Protein AF-A0A662VEU2-F1 (afdb_monomer_lite)

Structure (mmCIF, N/CA/C/O backbone):
data_AF-A0A662VEU2-F1
#
_entry.id   AF-A0A662VEU2-F1
#
loop_
_atom_site.group_PDB
_atom_site.id
_atom_site.type_symbol
_atom_site.label_atom_id
_atom_site.label_alt_id
_atom_site.label_comp_id
_atom_site.label_asym_id
_atom_site.label_entity_id
_atom_site.label_seq_id
_atom_site.pdbx_PDB_ins_code
_atom_site.Cartn_x
_atom_site.Cartn_y
_atom_site.Cartn_z
_atom_site.occupancy
_atom_site.B_iso_or_equiv
_atom_site.auth_seq_id
_atom_site.auth_comp_id
_atom_site.auth_asym_id
_atom_site.auth_atom_id
_atom_site.pdbx_PDB_model_num
ATOM 1 N N . MET A 1 1 ? 14.628 21.922 5.006 1.00 46.56 1 MET A N 1
ATOM 2 C CA . MET A 1 1 ? 13.707 20.782 4.937 1.00 46.56 1 MET A CA 1
ATOM 3 C C . MET A 1 1 ? 13.925 20.115 3.596 1.00 46.56 1 MET A C 1
ATOM 5 O O . MET A 1 1 ? 13.868 20.817 2.588 1.00 46.56 1 MET A O 1
ATOM 9 N N . GLY A 1 2 ? 14.309 18.840 3.598 1.00 53.91 2 GLY A N 1
ATOM 10 C CA . GLY A 1 2 ? 14.384 18.017 2.399 1.00 53.91 2 GLY A CA 1
ATOM 11 C C . GLY A 1 2 ? 13.013 17.914 1.728 1.00 53.91 2 GLY A C 1
ATOM 12 O O . GLY A 1 2 ? 11.971 18.196 2.322 1.00 53.91 2 GLY A O 1
ATOM 13 N N . VAL A 1 3 ? 13.002 17.571 0.442 1.00 60.09 3 VAL A N 1
ATOM 14 C CA . VAL A 1 3 ? 11.778 17.604 -0.380 1.00 60.09 3 VAL A CA 1
ATOM 15 C C . VAL A 1 3 ? 10.740 16.566 0.081 1.00 60.09 3 VAL A C 1
ATOM 17 O O . VAL A 1 3 ? 9.543 16.750 -0.150 1.00 60.09 3 VAL A O 1
ATOM 20 N N . LEU A 1 4 ? 11.198 15.529 0.785 1.00 74.75 4 LEU A N 1
ATOM 21 C CA . LEU A 1 4 ? 10.426 14.383 1.260 1.00 74.75 4 LEU A CA 1
ATOM 22 C C . LEU A 1 4 ? 10.339 14.314 2.794 1.00 74.75 4 LEU A C 1
ATOM 24 O O . LEU A 1 4 ? 10.080 13.242 3.326 1.00 74.75 4 LEU A O 1
ATOM 28 N N . ASP A 1 5 ? 10.549 15.425 3.505 1.00 80.44 5 ASP A N 1
ATOM 29 C CA . ASP A 1 5 ? 10.468 15.458 4.972 1.00 80.44 5 ASP A CA 1
ATOM 30 C C . ASP A 1 5 ? 9.057 15.124 5.500 1.00 80.44 5 ASP A C 1
ATOM 32 O O . ASP A 1 5 ? 8.041 15.326 4.823 1.00 80.44 5 ASP A O 1
ATOM 36 N N . GLU A 1 6 ? 9.000 14.653 6.750 1.00 83.69 6 GLU A N 1
ATOM 37 C CA . GLU A 1 6 ? 7.753 14.411 7.480 1.00 83.69 6 GLU A CA 1
ATOM 38 C C . GLU A 1 6 ? 6.902 15.691 7.598 1.00 83.69 6 GLU A C 1
ATOM 40 O O . GLU A 1 6 ? 7.410 16.791 7.828 1.00 83.69 6 GLU A O 1
ATOM 45 N N . PHE A 1 7 ? 5.578 15.551 7.499 1.00 83.19 7 PHE A N 1
ATOM 46 C CA . PHE A 1 7 ? 4.634 16.651 7.710 1.00 83.19 7 PHE A CA 1
ATOM 47 C C . PHE A 1 7 ? 3.372 16.195 8.452 1.00 83.19 7 PHE A C 1
ATOM 49 O O . PHE A 1 7 ? 3.037 15.013 8.477 1.00 83.19 7 PHE A O 1
ATOM 56 N N . THR A 1 8 ? 2.651 17.127 9.079 1.00 83.62 8 THR A N 1
ATOM 57 C CA . THR A 1 8 ? 1.444 16.792 9.859 1.00 83.62 8 THR A CA 1
ATOM 58 C C . THR A 1 8 ? 0.183 16.728 8.994 1.00 83.62 8 THR A C 1
ATOM 60 O O . THR A 1 8 ? 0.106 17.343 7.935 1.00 83.62 8 THR A O 1
ATOM 63 N N . VAL A 1 9 ? -0.858 16.046 9.480 1.00 77.94 9 VAL A N 1
ATOM 64 C CA . VAL A 1 9 ? -2.187 15.976 8.831 1.00 77.94 9 VAL A CA 1
ATOM 65 C C . VAL A 1 9 ? -2.943 17.315 8.753 1.00 77.94 9 VAL A C 1
ATOM 67 O O . VAL A 1 9 ? -4.021 17.366 8.165 1.00 77.94 9 VAL A O 1
ATOM 70 N N . ARG A 1 10 ? -2.427 18.394 9.355 1.00 70.88 10 ARG A N 1
ATOM 71 C CA . ARG A 1 10 ? -2.991 19.743 9.226 1.00 70.88 10 ARG A CA 1
ATOM 72 C C . ARG A 1 10 ? -2.231 20.480 8.132 1.00 70.88 10 ARG A C 1
ATOM 74 O O . ARG A 1 10 ? -1.036 20.703 8.280 1.00 70.88 10 ARG A O 1
ATOM 81 N N . SER A 1 11 ? -2.932 20.861 7.069 1.00 65.25 11 SER A N 1
ATOM 82 C CA . SER A 1 11 ? -2.350 21.656 5.990 1.00 65.25 11 SER A CA 1
ATOM 83 C C . SER A 1 11 ? -3.313 22.734 5.506 1.00 65.25 11 SER A C 1
ATOM 85 O O . SER A 1 11 ? -4.485 22.442 5.259 1.00 65.25 11 SER A O 1
ATOM 87 N N . SER A 1 12 ? -2.825 23.960 5.316 1.00 80.25 12 SER A N 1
ATOM 88 C CA . SER A 1 12 ? -3.521 24.968 4.515 1.00 80.25 12 SER A CA 1
ATOM 89 C C . SER A 1 12 ? -3.551 24.570 3.032 1.00 80.25 12 SER A C 1
ATOM 91 O O . SER A 1 12 ? -2.842 23.662 2.584 1.00 80.25 12 SER A O 1
ATOM 93 N N . VAL A 1 13 ? -4.358 25.272 2.232 1.00 81.62 13 VAL A N 1
ATOM 94 C CA . VAL A 1 13 ? -4.403 25.065 0.773 1.00 81.62 13 VAL A CA 1
ATOM 95 C C . VAL A 1 13 ? -3.042 25.358 0.131 1.00 81.62 13 VAL A C 1
ATOM 97 O O . VAL A 1 13 ? -2.621 24.657 -0.794 1.00 81.62 13 VAL A O 1
ATOM 100 N N . GLU A 1 14 ? -2.337 26.376 0.624 1.00 85.00 14 GLU A N 1
ATOM 101 C CA . GLU A 1 14 ? -0.993 26.747 0.182 1.00 85.00 14 GLU A CA 1
ATOM 102 C C . GLU A 1 14 ? 0.022 25.651 0.518 1.00 85.00 14 GLU A C 1
ATOM 104 O O . GLU A 1 14 ? 0.813 25.263 -0.344 1.00 85.00 14 GLU A O 1
ATOM 109 N N . GLU A 1 15 ? -0.031 25.103 1.735 1.00 86.81 15 GLU A N 1
ATOM 110 C CA . GLU A 1 15 ? 0.841 24.008 2.169 1.00 86.81 15 GLU A CA 1
ATOM 111 C C . GLU A 1 15 ? 0.606 22.741 1.345 1.00 86.81 15 GLU A C 1
ATOM 113 O O . GLU A 1 15 ? 1.568 22.120 0.886 1.00 86.81 15 GLU A O 1
ATOM 118 N N . PHE A 1 16 ? -0.658 22.402 1.071 1.00 87.62 16 PHE A N 1
ATOM 119 C CA . PHE A 1 16 ? -1.012 21.277 0.209 1.00 87.62 16 PHE A CA 1
ATOM 120 C C . PHE A 1 16 ? -0.516 21.474 -1.231 1.00 87.62 16 PHE A C 1
ATOM 122 O O . PHE A 1 16 ? 0.041 20.560 -1.843 1.00 87.62 16 PHE A O 1
ATOM 129 N N . SER A 1 17 ? -0.699 22.673 -1.789 1.00 87.88 17 SER A N 1
ATOM 130 C CA . SER A 1 17 ? -0.238 22.988 -3.147 1.00 87.88 17 SER A CA 1
ATOM 131 C C . SER A 1 17 ? 1.287 22.909 -3.234 1.00 87.88 17 SER A C 1
ATOM 133 O O . SER A 1 17 ? 1.827 22.340 -4.183 1.00 87.88 17 SER A O 1
ATOM 135 N N . SER A 1 18 ? 1.980 23.416 -2.212 1.00 89.31 18 SER A N 1
ATOM 136 C CA . SER A 1 18 ? 3.433 23.322 -2.082 1.00 89.31 18 SER A CA 1
ATOM 137 C C . SER A 1 18 ? 3.896 21.866 -1.975 1.00 89.31 18 SER A C 1
ATOM 139 O O . SER A 1 18 ? 4.830 21.476 -2.670 1.00 89.31 18 SER A O 1
ATOM 141 N N . LEU A 1 19 ? 3.206 21.031 -1.189 1.00 90.75 19 LEU A N 1
ATOM 142 C CA . LEU A 1 19 ? 3.462 19.590 -1.120 1.00 90.75 19 LEU A CA 1
ATOM 143 C C . LEU A 1 19 ? 3.316 18.924 -2.495 1.00 90.75 19 LEU A C 1
ATOM 145 O O . LEU A 1 19 ? 4.210 18.193 -2.908 1.00 90.75 19 LEU A O 1
ATOM 149 N N . CYS A 1 20 ? 2.239 19.206 -3.232 1.00 92.25 20 CYS A N 1
ATOM 150 C CA . CYS A 1 20 ? 2.025 18.633 -4.564 1.00 92.25 20 CYS A CA 1
ATOM 151 C C . CYS A 1 20 ? 3.147 18.993 -5.544 1.00 92.25 20 CYS A C 1
ATOM 153 O O . CYS A 1 20 ? 3.633 18.123 -6.266 1.00 92.25 20 CYS A O 1
ATOM 155 N N . VAL A 1 21 ? 3.574 20.260 -5.554 1.00 92.69 21 VAL A N 1
ATOM 156 C CA . VAL A 1 21 ? 4.685 20.725 -6.397 1.00 92.69 21 VAL A CA 1
ATOM 157 C C . VAL A 1 21 ? 5.994 20.044 -5.995 1.00 92.69 21 VAL A C 1
ATOM 159 O O . VAL A 1 21 ? 6.718 19.572 -6.870 1.00 92.69 21 VAL A O 1
ATOM 162 N N . ARG A 1 22 ? 6.273 19.934 -4.689 1.00 92.50 22 ARG A N 1
ATOM 163 C CA . ARG A 1 22 ? 7.456 19.232 -4.171 1.00 92.50 22 ARG A CA 1
ATOM 164 C C . ARG A 1 22 ? 7.477 17.772 -4.608 1.00 92.50 22 ARG A C 1
ATOM 166 O O . ARG A 1 22 ? 8.440 17.364 -5.245 1.00 92.50 22 ARG A O 1
ATOM 173 N N . LEU A 1 23 ? 6.402 17.024 -4.358 1.00 94.50 23 LEU A N 1
ATOM 174 C CA . LEU A 1 23 ? 6.276 15.620 -4.766 1.00 94.50 23 LEU A CA 1
ATOM 175 C C . LEU A 1 23 ? 6.456 15.458 -6.280 1.00 94.50 23 LEU A C 1
ATOM 177 O O . LEU A 1 23 ? 7.221 14.607 -6.718 1.00 94.50 23 LEU A O 1
ATOM 181 N N . SER A 1 24 ? 5.812 16.309 -7.086 1.00 95.06 24 SER A N 1
ATOM 182 C CA . SER A 1 24 ? 5.964 16.264 -8.544 1.00 95.06 24 SER A CA 1
ATOM 183 C C . SER A 1 24 ? 7.398 16.541 -9.007 1.00 95.06 24 SER A C 1
ATOM 185 O O . SER A 1 24 ? 7.780 16.051 -10.067 1.00 95.06 24 SER A O 1
ATOM 187 N N . SER A 1 25 ? 8.171 17.341 -8.265 1.00 94.88 25 SER A N 1
ATOM 188 C CA . SER A 1 25 ? 9.543 17.716 -8.633 1.00 94.88 25 SER A CA 1
ATOM 189 C C . SER A 1 25 ? 10.573 16.607 -8.409 1.00 94.88 25 SER A C 1
ATOM 191 O O . SER A 1 25 ? 11.617 16.628 -9.050 1.00 94.88 25 SER A O 1
ATOM 193 N N . VAL A 1 26 ? 10.260 15.627 -7.555 1.00 95.75 26 VAL A N 1
ATOM 194 C CA . VAL A 1 26 ? 11.133 14.483 -7.223 1.00 95.75 26 VAL A CA 1
ATOM 195 C C . VAL A 1 26 ? 10.630 13.170 -7.819 1.00 95.75 26 VAL A C 1
ATOM 197 O O . VAL A 1 26 ? 11.053 12.089 -7.422 1.00 95.75 26 VAL A O 1
ATOM 200 N N . MET A 1 27 ? 9.705 13.237 -8.779 1.00 96.19 27 MET A N 1
ATOM 201 C CA . MET A 1 27 ? 9.291 12.064 -9.545 1.00 96.19 27 MET A CA 1
ATOM 202 C C . MET A 1 27 ? 10.354 11.686 -10.569 1.00 96.19 27 MET A C 1
ATOM 204 O O . MET A 1 27 ? 10.676 12.484 -11.452 1.00 96.19 27 MET A O 1
ATOM 208 N N . SER A 1 28 ? 10.848 10.450 -10.506 1.00 96.44 28 SER A N 1
ATOM 209 C CA . SER A 1 28 ? 11.879 9.982 -11.433 1.00 96.44 28 SER A CA 1
ATOM 210 C C . SER A 1 28 ? 11.305 9.138 -12.565 1.00 96.44 28 SER A C 1
ATOM 212 O O . SER A 1 28 ? 11.036 7.947 -12.413 1.00 96.44 28 SER A O 1
ATOM 214 N N . ARG A 1 29 ? 11.208 9.736 -13.757 1.00 95.75 29 ARG A N 1
ATOM 215 C CA . ARG A 1 29 ? 10.857 9.002 -14.987 1.00 95.75 29 ARG A CA 1
ATOM 216 C C . ARG A 1 29 ? 11.930 8.003 -15.415 1.00 95.75 29 ARG A C 1
ATOM 218 O O . ARG A 1 29 ? 11.619 7.008 -16.057 1.00 95.75 29 ARG A O 1
ATOM 225 N N . VAL A 1 30 ? 13.193 8.279 -15.085 1.00 96.88 30 VAL A N 1
ATOM 226 C CA . VAL A 1 30 ? 14.314 7.388 -15.416 1.00 96.88 30 VAL A CA 1
ATOM 227 C C . VAL A 1 30 ? 14.153 6.063 -14.678 1.00 96.88 30 VAL A C 1
ATOM 229 O O . VAL A 1 30 ? 14.281 5.001 -15.281 1.00 96.88 30 VAL A O 1
ATOM 232 N N . TRP A 1 31 ? 13.825 6.123 -13.387 1.00 97.31 31 TRP A N 1
ATOM 233 C CA . TRP A 1 31 ? 13.595 4.928 -12.582 1.00 97.31 31 TRP A CA 1
ATOM 234 C C . TRP A 1 31 ? 12.268 4.234 -12.903 1.00 97.31 31 TRP A C 1
ATOM 236 O O . TRP 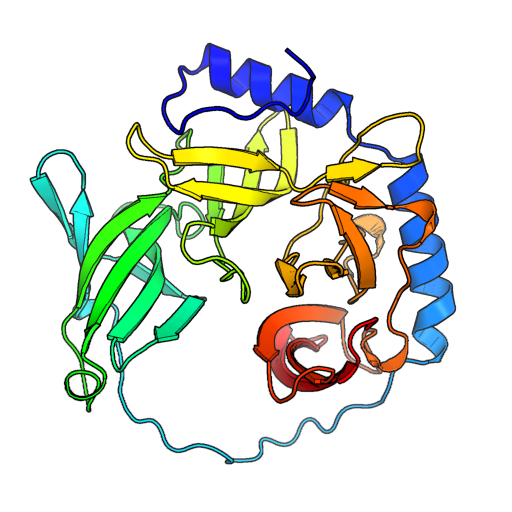A 1 31 ? 12.232 3.005 -12.916 1.00 97.31 31 TRP A O 1
ATOM 246 N N . GLU A 1 32 ? 11.217 4.980 -13.261 1.00 96.88 32 GLU A N 1
ATOM 247 C CA . GLU A 1 32 ? 9.986 4.388 -13.810 1.00 96.88 32 GLU A CA 1
ATOM 248 C C . GLU A 1 32 ? 10.269 3.521 -15.043 1.00 96.88 32 GLU A C 1
ATOM 250 O O . GLU A 1 32 ? 9.808 2.382 -15.097 1.00 96.88 32 GLU A O 1
ATOM 255 N N . GLU A 1 33 ? 11.062 4.017 -16.000 1.00 97.88 33 GLU A N 1
ATOM 256 C CA . GLU A 1 33 ? 11.406 3.252 -17.203 1.00 97.88 33 GLU A CA 1
ATOM 257 C C . GLU A 1 33 ? 12.266 2.025 -16.872 1.00 97.88 33 GLU A C 1
ATOM 259 O O . GLU A 1 33 ? 12.017 0.939 -17.387 1.00 97.88 33 GLU A O 1
ATOM 264 N N . ARG A 1 34 ? 13.227 2.144 -15.948 1.00 97.75 34 ARG A N 1
ATOM 265 C CA . ARG A 1 34 ? 14.035 0.992 -15.507 1.00 97.75 34 ARG A CA 1
ATOM 266 C C . ARG A 1 34 ? 13.174 -0.113 -14.899 1.00 97.75 34 ARG A C 1
ATOM 268 O O . ARG A 1 34 ? 13.303 -1.274 -15.280 1.00 97.75 34 ARG A O 1
ATOM 275 N N . PHE A 1 35 ? 12.266 0.234 -13.987 1.00 98.12 35 PHE A N 1
ATOM 276 C CA . PHE A 1 35 ? 11.360 -0.751 -13.388 1.00 98.12 35 PHE A CA 1
ATOM 277 C C . PHE A 1 35 ? 10.384 -1.327 -14.410 1.00 98.12 35 PHE A C 1
ATOM 279 O O . PHE A 1 35 ? 10.036 -2.504 -14.325 1.00 98.12 35 PHE A O 1
ATOM 286 N N . ARG A 1 36 ? 9.976 -0.533 -15.404 1.00 97.94 36 ARG A N 1
ATOM 287 C CA . ARG A 1 36 ? 9.155 -0.989 -16.527 1.00 97.94 36 ARG A CA 1
ATOM 288 C C . ARG A 1 36 ? 9.892 -2.014 -17.390 1.00 97.94 36 ARG A C 1
ATOM 290 O O . ARG A 1 36 ? 9.306 -3.034 -17.748 1.00 97.94 36 ARG A O 1
ATOM 297 N N . GLU A 1 37 ? 11.164 -1.789 -17.705 1.00 97.94 37 GLU A N 1
ATOM 298 C CA . GLU A 1 37 ? 11.980 -2.754 -18.449 1.00 97.94 37 GLU A CA 1
ATOM 299 C C . GLU A 1 37 ? 12.141 -4.074 -17.683 1.00 97.94 37 GLU A C 1
ATOM 301 O O . GLU A 1 37 ? 11.920 -5.147 -18.251 1.00 97.94 37 GLU A O 1
ATOM 306 N N . GLU A 1 38 ? 12.463 -4.012 -16.388 1.00 97.81 38 GLU A N 1
ATOM 307 C CA . GLU A 1 38 ? 12.578 -5.198 -15.528 1.00 97.81 38 GLU A CA 1
ATOM 308 C C . GLU A 1 38 ? 11.238 -5.934 -15.373 1.00 97.81 38 GLU A C 1
ATOM 310 O O . GLU A 1 38 ? 11.176 -7.168 -15.442 1.00 97.81 38 GLU A O 1
ATOM 315 N N . PHE A 1 39 ? 10.133 -5.190 -15.259 1.00 97.81 39 PHE A N 1
ATOM 316 C CA . PHE A 1 39 ? 8.784 -5.750 -15.305 1.00 97.81 39 PHE A CA 1
ATOM 317 C C . PHE A 1 39 ? 8.579 -6.552 -16.595 1.00 97.81 39 PHE A C 1
ATOM 319 O O . PHE A 1 39 ? 8.242 -7.731 -16.541 1.00 97.81 39 PHE A O 1
ATOM 326 N N . LEU A 1 40 ? 8.836 -5.956 -17.763 1.00 97.25 40 LEU A N 1
ATOM 327 C CA . LEU A 1 40 ? 8.634 -6.621 -19.053 1.00 97.25 40 LEU A CA 1
ATOM 328 C C . LEU A 1 40 ? 9.504 -7.876 -19.214 1.00 97.25 40 LEU A C 1
ATOM 330 O O . LEU A 1 40 ? 9.011 -8.888 -19.716 1.00 97.25 40 LEU A O 1
ATOM 334 N N . ARG A 1 41 ? 10.764 -7.842 -18.758 1.00 97.00 41 ARG A N 1
ATOM 335 C CA . ARG A 1 41 ? 11.679 -8.999 -18.795 1.00 97.00 41 ARG A CA 1
ATOM 336 C C . ARG A 1 41 ? 11.181 -10.153 -17.918 1.00 97.00 41 ARG A C 1
ATOM 338 O O . ARG A 1 41 ? 11.174 -11.308 -18.355 1.00 97.00 41 ARG A O 1
ATOM 345 N N . SER A 1 42 ? 10.720 -9.844 -16.708 1.00 96.75 42 SER A N 1
ATOM 346 C CA . SER A 1 42 ? 10.300 -10.841 -15.712 1.00 96.75 42 SER A CA 1
ATOM 347 C C . SER A 1 42 ? 8.944 -11.494 -15.994 1.00 96.75 42 SER A C 1
ATOM 349 O O . SER A 1 42 ? 8.698 -12.597 -15.508 1.00 96.75 42 SER A O 1
ATOM 351 N N . ARG A 1 43 ? 8.084 -10.895 -16.834 1.00 93.81 43 ARG A N 1
ATOM 352 C CA . ARG A 1 43 ? 6.773 -11.477 -17.201 1.00 93.81 43 ARG A CA 1
ATOM 353 C C . ARG A 1 43 ? 6.850 -12.888 -17.778 1.00 93.81 43 ARG A C 1
ATOM 355 O O . ARG A 1 43 ? 5.886 -13.638 -17.663 1.00 93.81 43 ARG A O 1
ATOM 362 N N . SER A 1 44 ? 7.968 -13.250 -18.403 1.00 93.00 44 SER A N 1
ATOM 363 C CA . SER A 1 44 ? 8.181 -14.598 -18.943 1.00 93.00 44 SER A CA 1
ATOM 364 C C . SER A 1 44 ? 8.183 -15.694 -17.866 1.00 93.00 44 SER A C 1
ATOM 366 O O . SER A 1 44 ? 7.879 -16.841 -18.181 1.00 93.00 44 SER A O 1
ATOM 368 N N . GLY A 1 45 ? 8.462 -15.341 -16.605 1.00 94.19 45 GLY A N 1
ATOM 369 C CA . GLY A 1 45 ? 8.396 -16.240 -15.451 1.00 94.19 45 GLY A CA 1
ATOM 370 C C . GLY A 1 45 ? 7.043 -16.263 -14.730 1.00 94.19 45 GLY A C 1
ATOM 371 O O . GLY A 1 45 ? 6.929 -16.911 -13.693 1.00 94.19 45 GLY A O 1
ATOM 372 N N . ALA A 1 46 ? 6.021 -15.568 -15.245 1.00 95.38 46 ALA A N 1
ATOM 373 C CA . ALA A 1 46 ? 4.705 -15.529 -14.615 1.00 95.38 46 ALA A CA 1
ATOM 374 C C . ALA A 1 46 ? 4.059 -16.920 -14.577 1.00 95.38 46 ALA A C 1
ATOM 376 O O . ALA A 1 46 ? 3.936 -17.599 -15.599 1.00 95.38 46 ALA A O 1
ATOM 377 N N . LEU A 1 47 ? 3.585 -17.321 -13.398 1.00 93.25 47 LEU A N 1
ATOM 378 C CA . LEU A 1 47 ? 2.882 -18.588 -13.231 1.00 93.25 47 LEU A CA 1
ATOM 379 C C . LEU A 1 47 ? 1.442 -18.503 -13.747 1.00 93.25 47 LEU A C 1
ATOM 381 O O . LEU A 1 47 ? 0.756 -17.488 -13.598 1.00 93.25 47 LEU A O 1
ATOM 385 N N . GLU A 1 48 ? 0.946 -19.614 -14.289 1.00 92.12 48 GLU A N 1
ATOM 386 C CA . GLU A 1 48 ? -0.486 -19.798 -14.501 1.00 92.12 48 GLU A CA 1
ATOM 387 C C . GLU A 1 48 ? -1.150 -20.179 -13.172 1.00 92.12 48 GLU A C 1
ATOM 389 O O . GLU A 1 48 ? -0.798 -21.178 -12.542 1.00 92.12 48 GLU A O 1
ATOM 394 N N . ARG A 1 49 ? -2.108 -19.362 -12.727 1.00 89.94 49 ARG A N 1
ATOM 395 C CA . ARG A 1 49 ? -2.784 -19.539 -11.437 1.00 89.94 49 ARG A CA 1
ATOM 396 C C . ARG A 1 49 ? -4.113 -20.259 -11.608 1.00 89.94 49 ARG A C 1
ATOM 398 O O . ARG A 1 49 ? -4.894 -19.972 -12.517 1.00 89.94 49 ARG A O 1
ATOM 405 N N . ALA A 1 50 ? -4.407 -21.170 -10.685 1.00 86.69 50 ALA A N 1
ATOM 406 C CA . ALA A 1 50 ? -5.703 -21.828 -10.641 1.00 86.69 50 ALA A CA 1
ATOM 407 C C . ALA A 1 50 ? -6.797 -20.815 -10.264 1.00 86.69 50 ALA A C 1
ATOM 409 O O . ALA A 1 50 ? -6.790 -20.263 -9.172 1.00 86.69 50 ALA A O 1
ATOM 410 N N . LYS A 1 51 ? -7.782 -20.615 -11.146 1.00 82.31 51 LYS A N 1
ATOM 411 C CA . LYS A 1 51 ? -8.904 -19.679 -10.918 1.00 82.31 51 LYS A CA 1
ATOM 412 C C . LYS A 1 51 ? -10.059 -20.276 -10.100 1.00 82.31 51 LYS A C 1
ATOM 414 O O . LYS A 1 51 ? -11.109 -19.648 -9.982 1.00 82.31 51 LYS A O 1
ATOM 419 N N . ARG A 1 52 ? -9.911 -21.508 -9.600 1.00 78.25 52 ARG A N 1
ATOM 420 C CA . ARG A 1 52 ? -10.967 -22.201 -8.850 1.00 78.25 52 ARG A CA 1
ATOM 421 C C . ARG A 1 52 ? -10.955 -21.728 -7.395 1.00 78.25 52 ARG A C 1
ATOM 423 O O . ARG A 1 52 ? -9.883 -21.761 -6.792 1.00 78.25 52 ARG A O 1
ATOM 430 N N . PRO A 1 53 ? -12.105 -21.325 -6.828 1.00 73.81 53 PRO A N 1
ATOM 431 C CA . PRO A 1 53 ? -12.179 -21.020 -5.409 1.00 73.81 53 PRO A CA 1
ATOM 432 C C . PRO A 1 53 ? -11.865 -22.283 -4.606 1.00 73.81 53 PRO A C 1
ATOM 434 O O . PRO A 1 53 ? -12.305 -23.381 -4.954 1.00 73.81 53 PRO A O 1
ATOM 437 N N . ILE A 1 54 ? -11.083 -22.115 -3.548 1.00 74.44 54 ILE A N 1
ATOM 438 C CA . ILE A 1 54 ? -10.847 -23.150 -2.549 1.00 74.44 54 ILE A CA 1
ATOM 439 C C . ILE A 1 54 ? -11.394 -22.587 -1.243 1.00 74.44 54 ILE A C 1
ATOM 441 O O . ILE A 1 54 ? -10.907 -21.565 -0.759 1.00 74.44 54 ILE A O 1
ATOM 445 N N . ASP A 1 55 ? -12.410 -23.237 -0.686 1.00 69.75 55 ASP A N 1
ATOM 446 C CA . ASP A 1 55 ? -12.963 -22.860 0.612 1.00 69.75 55 ASP A CA 1
ATOM 447 C C . ASP A 1 55 ? -12.039 -23.382 1.713 1.00 69.75 55 ASP A C 1
ATOM 449 O O . ASP A 1 55 ? -12.161 -24.516 2.174 1.00 69.75 55 ASP A O 1
ATOM 453 N N . VAL A 1 56 ? -11.061 -22.562 2.102 1.00 71.12 56 VAL A N 1
ATOM 454 C CA . VAL A 1 56 ? -10.089 -22.914 3.156 1.00 71.12 56 VAL A CA 1
ATOM 455 C C . VAL A 1 56 ? -10.457 -22.314 4.517 1.00 71.12 56 VAL A C 1
ATOM 457 O O . VAL A 1 56 ? -9.891 -22.703 5.535 1.00 71.12 56 VAL A O 1
ATOM 460 N N . PHE A 1 57 ? -11.402 -21.368 4.561 1.00 79.81 57 PHE A N 1
ATOM 461 C CA . PHE A 1 57 ? -11.693 -20.576 5.757 1.00 79.81 57 PHE A CA 1
ATOM 462 C C . PHE A 1 57 ? -13.194 -20.474 6.032 1.00 79.81 57 PHE A C 1
ATOM 464 O O . PHE A 1 57 ? -13.998 -20.303 5.121 1.00 79.81 57 PHE A O 1
ATOM 471 N N . SER A 1 58 ? -13.564 -20.514 7.313 1.00 83.88 58 SER A N 1
ATOM 472 C CA . SER A 1 58 ? -14.914 -20.194 7.781 1.00 83.88 58 SER A CA 1
ATOM 473 C C . SER A 1 58 ? -14.987 -18.746 8.265 1.00 83.88 58 SER A C 1
ATOM 475 O O . SER A 1 58 ? -14.147 -18.320 9.064 1.00 83.88 58 SER A O 1
ATOM 477 N N . SER A 1 59 ? -16.017 -18.006 7.856 1.00 88.62 59 SER A N 1
ATOM 478 C CA . SER A 1 59 ? -16.266 -16.649 8.351 1.00 88.62 59 SER A CA 1
ATOM 479 C C . SER A 1 59 ? -16.602 -16.658 9.845 1.00 88.62 59 SER A C 1
ATOM 481 O O . SER A 1 59 ? -17.519 -17.350 10.283 1.00 88.62 59 SER A O 1
ATOM 483 N N . ARG A 1 60 ? -15.870 -15.863 10.632 1.00 90.56 60 ARG A N 1
ATOM 484 C CA . ARG A 1 60 ? -16.106 -15.699 12.077 1.00 90.56 60 ARG A CA 1
ATOM 485 C C . ARG A 1 60 ? -17.067 -14.547 12.383 1.00 90.56 60 ARG A C 1
ATOM 487 O O . ARG A 1 60 ? -17.938 -14.676 13.244 1.00 90.56 60 ARG A O 1
ATOM 494 N N . ALA A 1 61 ? -16.885 -13.430 11.685 1.00 93.44 61 ALA A N 1
ATOM 495 C CA . ALA A 1 61 ? -17.635 -12.202 11.883 1.00 93.44 61 ALA A CA 1
ATOM 496 C C . ALA A 1 61 ? -17.879 -11.480 10.553 1.00 93.44 61 ALA A C 1
ATOM 498 O O . ALA A 1 61 ? -17.115 -11.646 9.601 1.00 93.44 61 ALA A O 1
ATOM 499 N N . PHE A 1 62 ? -18.927 -10.663 10.522 1.00 92.31 62 PHE A N 1
ATOM 500 C CA . PHE A 1 62 ? -19.327 -9.802 9.421 1.00 92.31 62 PHE A CA 1
ATOM 501 C C . PHE A 1 62 ? -19.484 -8.378 9.949 1.00 92.31 62 PHE A C 1
ATOM 503 O O . PHE A 1 62 ? -20.224 -8.138 10.901 1.00 92.31 62 PHE A O 1
ATOM 510 N N . ILE A 1 63 ? -18.799 -7.439 9.305 1.00 90.62 63 ILE A N 1
ATOM 511 C CA . ILE A 1 63 ? -18.957 -6.005 9.537 1.00 90.62 63 ILE A CA 1
ATOM 512 C C . ILE A 1 63 ? -19.707 -5.455 8.325 1.00 90.62 63 ILE A C 1
ATOM 514 O O . ILE A 1 63 ? -19.219 -5.559 7.199 1.00 90.62 63 ILE A O 1
ATOM 518 N N . LEU A 1 64 ? -20.905 -4.918 8.548 1.00 88.44 64 LEU A N 1
ATOM 519 C CA . LEU A 1 64 ? -21.782 -4.417 7.487 1.00 88.44 64 LEU A CA 1
ATOM 520 C C . LEU A 1 64 ? -21.789 -2.881 7.483 1.00 88.44 64 LEU A C 1
ATOM 522 O O . LEU A 1 64 ? -21.725 -2.294 8.560 1.00 88.44 64 LEU A O 1
ATOM 526 N N . PRO A 1 65 ? -21.886 -2.203 6.323 1.00 84.75 65 PRO A N 1
ATOM 527 C CA . PRO A 1 65 ? -21.838 -0.738 6.265 1.00 84.75 65 PRO A CA 1
ATOM 528 C C . PRO A 1 65 ? -22.873 -0.026 7.155 1.00 84.75 65 PRO A C 1
ATOM 530 O O . PRO A 1 65 ? -22.546 0.955 7.813 1.00 84.75 65 PRO A O 1
ATOM 533 N N . ASP A 1 66 ? -24.103 -0.539 7.241 1.00 88.12 66 ASP A N 1
ATOM 534 C CA . ASP A 1 66 ? -25.189 0.007 8.073 1.00 88.12 66 ASP A CA 1
ATOM 535 C C . ASP A 1 66 ? -24.958 -0.165 9.586 1.00 88.12 66 ASP A C 1
ATOM 537 O O . ASP A 1 66 ? -25.685 0.402 10.402 1.00 88.12 66 ASP A O 1
ATOM 541 N N . ARG A 1 67 ? -23.926 -0.930 9.955 1.00 91.38 67 ARG A N 1
ATOM 542 C CA . ARG A 1 67 ? -23.515 -1.240 11.328 1.00 91.38 67 ARG A CA 1
ATOM 543 C C . ARG A 1 67 ? -22.287 -0.455 11.774 1.00 91.38 67 ARG A C 1
ATOM 545 O O . ARG A 1 67 ? -21.770 -0.714 12.855 1.00 91.38 67 ARG A O 1
ATOM 552 N N . ILE A 1 68 ? -2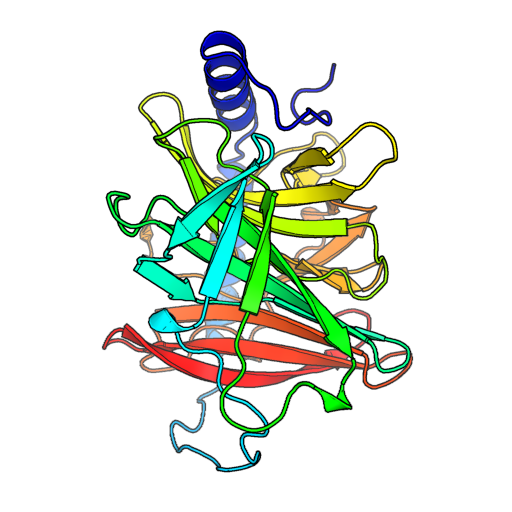1.814 0.496 10.967 1.00 92.75 68 ILE A N 1
ATOM 553 C CA . ILE A 1 68 ? -20.628 1.299 11.277 1.00 92.75 68 ILE A CA 1
ATOM 554 C C . ILE A 1 68 ? -21.015 2.753 11.523 1.00 92.75 68 ILE A C 1
ATOM 556 O O . ILE A 1 68 ? -21.656 3.406 10.694 1.00 92.75 68 ILE A O 1
ATOM 560 N N . ARG A 1 69 ? -20.533 3.288 12.642 1.00 93.38 69 ARG A N 1
ATOM 561 C CA . ARG A 1 69 ? -20.512 4.720 12.938 1.00 93.38 69 ARG A CA 1
ATOM 562 C C . ARG A 1 69 ? -19.072 5.181 13.059 1.00 93.38 69 ARG A C 1
ATOM 564 O O . ARG A 1 69 ? -18.239 4.470 13.616 1.00 93.38 69 ARG A O 1
ATOM 571 N N . VAL A 1 70 ? -18.791 6.370 12.533 1.00 94.50 70 VAL A N 1
ATOM 572 C CA . VAL A 1 70 ? -17.467 6.982 12.643 1.00 94.50 70 VAL A CA 1
ATOM 573 C C . VAL A 1 70 ? -17.550 8.301 13.387 1.00 94.50 70 VAL A C 1
ATOM 575 O O . VAL A 1 70 ? -18.247 9.215 12.946 1.00 94.50 70 VAL A O 1
ATOM 578 N N . GLU A 1 71 ? -16.797 8.410 14.477 1.00 94.62 71 GLU A N 1
ATOM 579 C CA . GLU A 1 71 ? -16.611 9.643 15.233 1.00 94.62 71 GLU A CA 1
ATOM 580 C C . GLU A 1 71 ? -15.461 10.483 14.652 1.00 94.62 71 GLU A C 1
ATOM 582 O O . GLU A 1 71 ? -14.340 10.007 14.437 1.00 94.62 71 GLU A O 1
ATOM 587 N N . PHE A 1 72 ? -15.745 11.758 14.396 1.00 90.50 72 PHE A N 1
ATOM 588 C CA . PHE A 1 72 ? -14.775 12.762 13.967 1.00 90.50 72 PHE A CA 1
ATOM 589 C C . PHE A 1 72 ? -14.207 13.516 15.179 1.00 90.50 72 PHE A C 1
ATOM 591 O O . PHE A 1 72 ? -14.914 13.679 16.170 1.00 90.50 72 PHE A O 1
ATOM 598 N N . PRO A 1 73 ? -12.992 14.099 15.091 1.00 86.31 73 PRO A N 1
ATOM 599 C CA . PRO A 1 73 ? -12.351 14.819 16.199 1.00 86.31 73 PRO A CA 1
ATOM 600 C C . PRO A 1 73 ? -13.181 15.951 16.823 1.00 86.31 73 PRO A C 1
ATOM 602 O O . PRO A 1 73 ? -12.936 16.336 17.959 1.00 86.31 73 PRO A O 1
ATOM 605 N N . ALA A 1 74 ? -14.159 16.492 16.093 1.00 86.25 74 ALA A N 1
ATOM 606 C CA . ALA A 1 74 ? -15.097 17.496 16.592 1.00 86.25 74 ALA A CA 1
ATOM 607 C C . ALA A 1 74 ? -16.263 16.905 17.422 1.00 86.25 74 ALA A C 1
ATOM 609 O O . ALA A 1 74 ? -17.223 17.617 17.703 1.00 86.25 74 ALA A O 1
ATOM 610 N N . GLY A 1 75 ? -16.231 15.609 17.759 1.00 87.50 75 GLY A N 1
ATOM 611 C CA . GLY A 1 75 ? -17.299 14.904 18.482 1.00 87.50 75 GLY A CA 1
ATOM 612 C C . GLY A 1 75 ? -18.547 14.629 17.637 1.00 87.50 75 GLY A C 1
ATOM 613 O O . GLY A 1 75 ? -19.621 14.362 18.168 1.00 87.50 75 GLY A O 1
ATOM 614 N N . THR A 1 76 ? -18.443 14.737 16.308 1.00 86.81 76 THR A N 1
ATOM 615 C CA . THR A 1 76 ? -19.559 14.460 15.393 1.00 86.81 76 THR A CA 1
ATOM 616 C C . THR A 1 76 ? -19.476 13.024 14.900 1.00 86.81 76 THR A C 1
ATOM 618 O O . THR A 1 76 ? -18.447 12.616 14.365 1.00 86.81 76 THR A O 1
ATOM 621 N N . SER A 1 77 ? -20.566 12.272 15.038 1.00 88.19 77 SER A N 1
ATOM 622 C CA . SER A 1 77 ? -20.686 10.922 14.486 1.00 88.19 77 SER A CA 1
ATOM 623 C C . SER A 1 77 ? -21.430 10.937 13.158 1.00 88.19 77 SER A C 1
ATOM 625 O O . SER A 1 77 ? -22.471 11.582 13.030 1.00 88.19 77 SER A O 1
ATOM 627 N N . VAL A 1 78 ? -20.920 10.198 12.178 1.00 86.62 78 VAL A N 1
ATOM 628 C CA . VAL A 1 78 ? -21.533 10.075 10.850 1.00 86.62 78 VAL A CA 1
ATOM 629 C C . VAL A 1 78 ? -21.690 8.616 10.446 1.00 86.62 78 VAL A C 1
ATOM 631 O O . VAL A 1 78 ? -20.894 7.750 10.814 1.00 86.62 78 VAL A O 1
ATOM 634 N N . ILE A 1 79 ? -22.739 8.357 9.668 1.00 84.88 79 ILE A N 1
ATOM 635 C CA . ILE A 1 79 ? -22.986 7.055 9.053 1.00 84.88 79 ILE A CA 1
ATOM 636 C C . ILE A 1 79 ? -22.111 6.937 7.803 1.00 84.88 79 ILE A C 1
ATOM 638 O O . ILE A 1 79 ? -21.977 7.882 7.013 1.00 84.88 79 ILE A O 1
ATOM 642 N N . VAL A 1 80 ? -21.515 5.763 7.630 1.00 88.38 80 VAL A N 1
ATOM 643 C CA . VAL A 1 80 ? -20.695 5.454 6.460 1.00 88.38 80 VAL A CA 1
ATOM 644 C C . VAL A 1 80 ? -21.581 5.112 5.266 1.00 88.38 80 VAL A C 1
ATOM 646 O O . VAL A 1 80 ? -22.630 4.490 5.411 1.00 88.38 80 VAL A O 1
ATOM 649 N N . SER A 1 81 ? -21.169 5.515 4.069 1.00 86.56 81 SER A N 1
ATOM 650 C CA . SER A 1 81 ? -21.795 5.051 2.828 1.00 86.56 81 SER A CA 1
ATOM 651 C C . SER A 1 81 ? -21.115 3.780 2.330 1.00 86.56 81 SER A C 1
ATOM 653 O O . SER A 1 81 ? -21.789 2.852 1.889 1.00 86.56 81 SER A O 1
ATOM 655 N N . THR A 1 82 ? -19.784 3.714 2.436 1.00 87.69 82 THR A N 1
ATOM 656 C CA . THR A 1 82 ? -18.998 2.540 2.056 1.00 87.69 82 THR A CA 1
ATOM 657 C C . THR A 1 82 ? -17.863 2.276 3.036 1.00 87.69 82 THR A C 1
ATOM 659 O O . THR A 1 82 ? -17.271 3.194 3.608 1.00 87.69 82 THR A O 1
ATOM 662 N N . VAL A 1 83 ? -17.550 0.992 3.193 1.00 89.62 83 VAL A N 1
ATOM 663 C CA . VAL A 1 83 ? -16.377 0.479 3.897 1.00 89.62 83 VAL A CA 1
ATOM 664 C C . VAL A 1 83 ? -15.743 -0.600 3.026 1.00 89.62 83 VAL A C 1
ATOM 666 O O . VAL A 1 83 ? -16.448 -1.445 2.472 1.00 89.62 83 VAL A O 1
ATOM 669 N N . SER A 1 84 ? -14.429 -0.561 2.844 1.00 90.00 84 SER A N 1
ATOM 670 C CA . SER A 1 84 ? -13.726 -1.537 2.006 1.00 90.00 84 SER A CA 1
ATOM 671 C C . SER A 1 84 ? -12.262 -1.692 2.410 1.00 90.00 84 SER A C 1
ATOM 673 O O . SER A 1 84 ? -11.775 -0.977 3.283 1.00 90.00 84 SER A O 1
ATOM 675 N N . ASN A 1 85 ? -11.583 -2.665 1.793 1.00 92.31 85 ASN A N 1
ATOM 676 C CA . ASN A 1 85 ? -10.134 -2.893 1.852 1.00 92.31 85 ASN A CA 1
ATOM 677 C C . ASN A 1 85 ? -9.502 -2.667 3.238 1.00 92.31 85 ASN A C 1
ATOM 679 O O . ASN A 1 85 ? -8.575 -1.860 3.351 1.00 92.31 85 ASN A O 1
ATOM 683 N N . PRO A 1 86 ? -10.007 -3.325 4.299 1.00 94.25 86 PRO A N 1
ATOM 684 C CA . PRO A 1 86 ? -9.500 -3.094 5.638 1.00 94.25 86 PRO A CA 1
ATOM 685 C C . PRO A 1 86 ? -8.076 -3.636 5.797 1.00 94.25 86 PRO A C 1
ATOM 687 O O . PRO A 1 86 ? -7.676 -4.586 5.122 1.00 94.25 86 PRO A O 1
ATOM 690 N N . ALA A 1 87 ? -7.351 -3.081 6.762 1.00 95.50 87 ALA A N 1
ATOM 691 C CA . ALA A 1 87 ? -6.171 -3.710 7.341 1.00 95.50 87 ALA A CA 1
ATOM 692 C C . ALA A 1 87 ? -6.505 -4.196 8.747 1.00 95.50 87 ALA A C 1
ATOM 694 O O . ALA A 1 87 ? -7.346 -3.613 9.433 1.00 95.50 87 ALA A O 1
ATOM 695 N N . LEU A 1 88 ? -5.834 -5.251 9.190 1.00 93.44 88 LEU A N 1
ATOM 696 C CA . LEU A 1 88 ? -6.108 -5.869 10.475 1.00 93.44 88 LEU A CA 1
ATOM 697 C C . LEU A 1 88 ? -4.799 -6.250 11.159 1.00 93.44 88 LEU A C 1
ATOM 699 O O . LEU A 1 88 ? -3.899 -6.805 10.531 1.00 93.44 88 LEU A O 1
ATOM 703 N N . ARG A 1 89 ? -4.717 -5.966 12.457 1.00 93.44 89 ARG A N 1
ATOM 704 C CA . ARG A 1 89 ? -3.642 -6.409 13.347 1.00 93.44 89 ARG A CA 1
ATOM 705 C C . ARG A 1 89 ? -4.254 -7.197 14.496 1.00 93.44 89 ARG A C 1
ATOM 707 O O . ARG A 1 89 ? -5.234 -6.753 15.086 1.00 93.44 89 ARG A O 1
ATOM 714 N N . VAL A 1 90 ? -3.661 -8.342 14.830 1.00 91.75 90 VAL A N 1
ATOM 715 C CA . VAL A 1 90 ? -4.028 -9.127 16.017 1.00 91.75 90 VAL A CA 1
ATOM 716 C C . VAL A 1 90 ? -2.820 -9.238 16.929 1.00 91.75 90 VAL A C 1
ATOM 718 O O . VAL A 1 90 ? -1.789 -9.765 16.520 1.00 91.75 90 VAL A O 1
ATOM 721 N N . LYS A 1 91 ? -2.949 -8.782 18.174 1.00 90.69 91 LYS A N 1
ATOM 722 C CA . LYS A 1 91 ? -1.902 -8.908 19.193 1.00 90.69 91 LYS A CA 1
ATOM 723 C C . LYS A 1 91 ? -2.523 -9.090 20.566 1.00 90.69 91 LYS A C 1
ATOM 725 O O . LYS A 1 91 ? -3.413 -8.342 20.944 1.00 90.69 91 LYS A O 1
ATOM 730 N N . ASN A 1 92 ? -2.045 -10.072 21.331 1.00 91.38 92 ASN A N 1
ATOM 731 C CA . ASN A 1 92 ? -2.500 -10.327 22.705 1.00 91.38 92 ASN A CA 1
ATOM 732 C C . ASN A 1 92 ? -4.034 -10.391 22.847 1.00 91.38 92 ASN A C 1
ATOM 734 O O . ASN A 1 92 ? -4.592 -9.839 23.787 1.00 91.38 92 ASN A O 1
ATOM 738 N N . ARG A 1 93 ? -4.715 -11.051 21.897 1.00 92.69 93 ARG A N 1
ATOM 739 C CA . ARG A 1 93 ? -6.188 -11.126 21.793 1.00 92.69 93 ARG A CA 1
ATOM 740 C C . ARG A 1 93 ? -6.901 -9.797 21.523 1.00 92.69 93 ARG A C 1
ATOM 742 O O . ARG A 1 93 ? -8.118 -9.818 21.429 1.00 92.69 93 ARG A O 1
ATOM 749 N N . LYS A 1 94 ? -6.193 -8.691 21.319 1.00 96.00 94 LYS A N 1
ATOM 750 C CA . LYS A 1 94 ? -6.767 -7.472 20.752 1.00 96.00 94 LYS A CA 1
ATOM 751 C C . LYS A 1 94 ? -6.694 -7.503 19.236 1.00 96.00 94 LYS A C 1
ATOM 753 O O . LYS A 1 94 ? -5.694 -7.946 18.666 1.00 96.00 94 LYS A O 1
ATOM 758 N N . VAL A 1 95 ? -7.754 -7.031 18.599 1.00 95.62 95 VAL A N 1
ATOM 759 C CA . VAL A 1 95 ? -7.870 -6.879 17.155 1.00 95.62 95 VAL A CA 1
ATOM 760 C C . VAL A 1 95 ? -8.072 -5.411 16.837 1.00 95.62 95 VAL A C 1
ATOM 762 O O . VAL A 1 95 ? -9.104 -4.834 17.162 1.00 95.62 95 VAL A O 1
ATOM 765 N N . THR A 1 96 ? -7.090 -4.822 16.170 1.00 96.62 96 THR A N 1
ATOM 766 C CA . THR A 1 96 ? -7.176 -3.461 15.646 1.00 96.62 96 THR A CA 1
ATOM 767 C C . THR A 1 96 ? -7.530 -3.547 14.169 1.00 96.62 96 THR A C 1
ATOM 769 O O . THR A 1 96 ? -6.827 -4.207 13.398 1.00 96.62 96 THR A O 1
ATOM 772 N N . ILE A 1 97 ? -8.617 -2.891 13.769 1.00 96.81 97 ILE A N 1
ATOM 773 C CA . ILE A 1 97 ? -9.082 -2.857 12.382 1.00 96.81 97 ILE A CA 1
ATOM 774 C C . ILE A 1 97 ? -8.974 -1.426 11.864 1.00 96.81 97 ILE A C 1
ATOM 776 O O . ILE A 1 97 ? -9.529 -0.495 12.447 1.00 96.81 97 ILE A O 1
ATOM 780 N N . TYR A 1 98 ? -8.282 -1.270 10.740 1.00 97.44 98 TYR A N 1
ATOM 781 C CA . TYR A 1 98 ? -8.182 -0.024 9.994 1.00 97.44 98 TYR A CA 1
ATOM 782 C C . TYR A 1 98 ? -9.107 -0.110 8.786 1.00 97.44 98 TYR A C 1
ATOM 784 O O . TYR A 1 98 ? -8.972 -1.006 7.955 1.00 97.44 98 TYR A O 1
ATOM 792 N N . LEU A 1 99 ? -10.054 0.811 8.690 1.00 95.75 99 LEU A N 1
ATOM 793 C CA . LEU A 1 99 ? -11.121 0.795 7.697 1.00 95.75 99 LEU A CA 1
ATOM 794 C C . LEU A 1 99 ? -10.903 1.925 6.696 1.00 95.75 99 LEU A C 1
ATOM 796 O O . LEU A 1 99 ? -10.795 3.081 7.102 1.00 95.75 99 LEU A O 1
ATOM 800 N N . ARG A 1 100 ? -10.910 1.623 5.394 1.00 94.62 100 ARG A N 1
ATOM 801 C CA . ARG A 1 100 ? -11.104 2.647 4.361 1.00 94.62 100 ARG A CA 1
ATOM 802 C C . ARG A 1 100 ? -12.595 2.960 4.301 1.00 94.62 100 ARG A C 1
ATOM 804 O O . ARG A 1 100 ? -13.401 2.082 3.997 1.00 94.62 100 ARG A O 1
ATOM 811 N N . VAL A 1 101 ? -12.948 4.205 4.596 1.00 92.19 101 VAL A N 1
ATOM 812 C CA . VAL A 1 101 ? -14.338 4.638 4.769 1.00 92.19 101 VAL A CA 1
ATOM 813 C C . VAL A 1 101 ? -14.644 5.823 3.866 1.00 92.19 101 VAL A C 1
ATOM 815 O O . VAL A 1 101 ? -13.822 6.729 3.740 1.00 92.19 101 VAL A O 1
ATOM 818 N N . SER A 1 102 ? -15.846 5.850 3.288 1.00 90.06 102 SER A N 1
ATOM 819 C CA . SER A 1 102 ? -16.480 7.087 2.817 1.00 90.06 102 SER A CA 1
ATOM 820 C C . SER A 1 102 ? -17.808 7.318 3.543 1.00 90.06 102 SER A C 1
ATOM 822 O O . SER A 1 102 ? -18.442 6.382 4.034 1.00 90.06 102 SER A O 1
ATOM 824 N N . THR A 1 103 ? -18.218 8.579 3.664 1.00 83.31 103 THR A N 1
ATOM 825 C CA . THR A 1 103 ? -19.433 8.985 4.387 1.00 83.31 103 THR A CA 1
ATOM 826 C C . THR A 1 103 ? -20.597 9.247 3.438 1.00 83.31 103 THR A C 1
ATOM 828 O O . THR A 1 103 ? -20.414 9.457 2.234 1.00 83.31 103 THR A O 1
ATOM 831 N N . LEU A 1 104 ? -21.820 9.247 3.974 1.00 74.12 104 LEU A N 1
ATOM 832 C CA . LEU A 1 104 ? -22.996 9.699 3.225 1.00 74.12 104 LEU A CA 1
ATOM 833 C C . LEU A 1 104 ? -22.805 11.150 2.748 1.00 74.12 104 LEU A C 1
ATOM 835 O O . LEU A 1 104 ? -22.469 12.031 3.536 1.00 74.12 104 LEU A O 1
ATOM 839 N N . GLY A 1 105 ? -23.005 11.387 1.448 1.00 67.50 105 GLY A N 1
ATOM 840 C CA . GLY A 1 105 ? -22.762 12.682 0.794 1.00 67.50 105 GLY A CA 1
ATOM 841 C C . GLY A 1 105 ? -21.344 12.865 0.233 1.00 67.50 105 GLY A C 1
ATOM 842 O O . GLY A 1 105 ? -21.102 13.826 -0.496 1.00 67.50 105 GLY A O 1
ATOM 843 N N . SER A 1 106 ? -20.424 11.937 0.514 1.00 66.44 106 SER A N 1
ATOM 844 C CA . SER A 1 106 ? -19.096 11.897 -0.100 1.00 66.44 106 SER A CA 1
ATOM 845 C C . SER A 1 106 ? -19.135 11.180 -1.455 1.00 66.44 106 SER A C 1
ATOM 847 O O . SER A 1 106 ? -19.894 10.230 -1.653 1.00 66.44 106 SER A O 1
ATOM 849 N N . TRP A 1 107 ? -18.294 11.605 -2.399 1.00 66.38 107 TRP A N 1
ATOM 850 C CA . TRP A 1 107 ? -18.039 10.822 -3.613 1.00 66.38 107 TRP A CA 1
ATOM 851 C C . TRP A 1 107 ? -17.312 9.526 -3.230 1.00 66.38 107 TRP A C 1
ATOM 853 O O . TRP A 1 107 ? -16.431 9.567 -2.379 1.00 66.38 107 TRP A O 1
ATOM 863 N N . PHE A 1 108 ? -17.612 8.395 -3.882 1.00 59.72 108 PHE A N 1
ATOM 864 C CA . PHE A 1 108 ? -17.047 7.076 -3.530 1.00 59.72 108 PHE A CA 1
ATOM 865 C C . PHE A 1 108 ? -15.513 7.062 -3.400 1.00 59.72 108 PHE A C 1
ATOM 867 O O . PHE A 1 108 ? -14.964 6.399 -2.525 1.00 59.72 108 PHE A O 1
ATOM 874 N N . GLY A 1 109 ? -14.811 7.822 -4.248 1.00 63.22 109 GLY A N 1
ATOM 875 C CA . GLY A 1 109 ? -13.351 7.928 -4.193 1.00 63.22 109 GLY A CA 1
ATOM 876 C C . GLY A 1 109 ? -12.822 8.746 -3.010 1.00 63.22 109 GLY A C 1
ATOM 877 O O . GLY A 1 109 ? -11.656 8.629 -2.665 1.00 63.22 109 GLY A O 1
ATOM 878 N N . ARG A 1 110 ? -13.638 9.582 -2.366 1.00 83.56 110 ARG A N 1
ATOM 879 C CA . ARG A 1 110 ? -13.216 10.459 -1.267 1.00 83.56 110 ARG A CA 1
ATOM 880 C C . ARG A 1 110 ? -13.320 9.715 0.053 1.00 83.56 110 ARG A C 1
ATOM 882 O O . ARG A 1 110 ? -14.313 9.821 0.778 1.00 83.56 110 ARG A O 1
ATOM 889 N N . THR A 1 111 ? -12.278 8.939 0.316 1.00 91.88 111 THR A N 1
ATOM 890 C CA . THR A 1 111 ? -12.150 8.108 1.508 1.00 91.88 111 THR A CA 1
ATOM 891 C C . THR A 1 111 ? -11.099 8.631 2.476 1.00 91.88 111 THR A C 1
ATOM 893 O O . THR A 1 111 ? -10.205 9.398 2.112 1.00 91.88 111 THR A O 1
ATOM 896 N N . PHE A 1 112 ? -11.217 8.178 3.717 1.00 93.50 112 PHE A N 1
ATOM 897 C CA . PHE A 1 112 ? -10.259 8.368 4.799 1.00 93.50 112 PHE A CA 1
ATOM 898 C C . PHE A 1 112 ? -10.106 7.063 5.589 1.00 93.50 112 PHE A C 1
ATOM 900 O O . PHE A 1 112 ? -10.897 6.130 5.412 1.00 93.50 112 PHE A O 1
ATOM 907 N N . ILE A 1 113 ? -9.090 6.981 6.452 1.00 96.50 113 ILE A N 1
ATOM 908 C CA . ILE A 1 113 ? -8.872 5.794 7.287 1.00 96.50 113 ILE A CA 1
ATOM 909 C C . ILE A 1 113 ? -9.480 6.012 8.666 1.00 96.50 113 ILE A C 1
ATOM 911 O O . ILE A 1 113 ? -9.165 6.993 9.342 1.00 96.50 113 ILE A O 1
ATOM 915 N N . SER A 1 114 ? -10.326 5.079 9.088 1.00 96.25 114 SER A N 1
ATOM 916 C CA . SER A 1 114 ? -10.846 4.981 10.455 1.00 96.25 114 SER A CA 1
ATOM 917 C C . SER A 1 114 ? -10.209 3.807 11.188 1.00 96.25 114 SER A C 1
ATOM 919 O O . SER A 1 114 ? -9.685 2.893 10.555 1.00 96.25 114 SER A O 1
ATOM 921 N N . ILE A 1 115 ? -10.262 3.822 12.515 1.00 97.12 115 ILE A N 1
ATOM 922 C CA . ILE A 1 115 ? -9.730 2.764 13.375 1.00 97.12 115 ILE A CA 1
ATOM 923 C C . ILE A 1 115 ? -10.765 2.349 14.414 1.00 97.12 115 ILE A C 1
ATOM 925 O O . ILE A 1 115 ? -11.492 3.188 14.947 1.00 97.12 115 ILE A O 1
ATOM 929 N N . VAL A 1 116 ? -10.797 1.057 14.713 1.00 96.81 116 VAL A N 1
ATOM 930 C CA . VAL A 1 116 ? -11.558 0.465 15.813 1.00 96.81 116 VAL A CA 1
ATOM 931 C C . VAL A 1 116 ? -10.737 -0.655 16.448 1.00 96.81 116 VAL A C 1
ATOM 933 O O . VAL A 1 116 ? -9.920 -1.291 15.775 1.00 96.81 116 VAL A O 1
ATOM 936 N N . GLU A 1 117 ? -10.945 -0.885 17.739 1.00 97.00 117 GLU A N 1
ATOM 937 C CA . GLU A 1 117 ? -10.333 -1.981 18.482 1.00 97.00 117 GLU A CA 1
ATOM 938 C C . GLU A 1 117 ? -11.414 -2.862 19.098 1.00 97.00 117 GLU A C 1
ATOM 940 O O . GLU A 1 117 ? -12.413 -2.357 19.603 1.00 97.00 117 GLU A O 1
ATOM 945 N N . PHE A 1 118 ? -11.178 -4.167 19.063 1.00 96.69 118 PHE A N 1
ATOM 946 C CA . PHE A 1 118 ? -12.013 -5.186 19.685 1.00 96.69 118 PHE A CA 1
ATOM 947 C C . PHE A 1 118 ? -11.137 -6.151 20.475 1.00 96.69 118 PHE A C 1
ATOM 949 O O . PHE A 1 118 ? -9.999 -6.432 20.088 1.00 96.69 118 PHE A O 1
ATOM 956 N N . ASP A 1 119 ? -11.688 -6.755 21.514 1.00 96.31 119 ASP A N 1
ATOM 957 C CA . ASP A 1 119 ? -11.218 -8.050 21.972 1.00 96.31 119 ASP A CA 1
ATOM 958 C C . ASP A 1 119 ? -11.623 -9.128 20.951 1.00 96.31 119 ASP A C 1
ATOM 960 O O . ASP A 1 119 ? -12.697 -9.118 20.350 1.00 96.31 119 ASP A O 1
ATOM 964 N N . PHE A 1 120 ? -10.755 -10.113 20.736 1.00 94.00 120 PHE A N 1
ATOM 965 C CA . PHE A 1 120 ? -10.929 -11.150 19.713 1.00 94.00 120 PHE A CA 1
ATOM 966 C C . PHE A 1 120 ? -12.232 -11.956 19.880 1.00 94.00 120 PHE A C 1
ATOM 968 O O . PHE A 1 120 ? -12.771 -12.509 18.914 1.00 94.00 120 PHE A O 1
ATOM 975 N N . ASP A 1 121 ? -12.746 -12.045 21.106 1.00 94.06 121 ASP A N 1
ATOM 976 C CA . ASP A 1 121 ? -14.003 -12.732 21.405 1.00 94.06 121 ASP A CA 1
ATOM 977 C C . ASP A 1 121 ? -15.245 -11.933 20.996 1.00 94.06 121 ASP A C 1
ATOM 979 O O . ASP A 1 121 ? -16.284 -12.542 20.743 1.00 94.06 121 ASP A O 1
ATOM 983 N N . GLU A 1 122 ? -15.135 -10.609 20.859 1.00 94.62 122 GLU A N 1
ATOM 984 C CA . GLU A 1 122 ? -16.225 -9.733 20.410 1.00 94.62 122 GLU A CA 1
ATOM 985 C C . GLU A 1 122 ? -16.487 -9.878 18.906 1.00 94.62 122 GLU A C 1
ATOM 987 O O . GLU A 1 122 ? -17.599 -9.658 18.428 1.00 94.62 122 GLU A O 1
ATOM 992 N N . LEU A 1 123 ? -15.486 -10.330 18.142 1.00 94.06 123 LEU A N 1
ATOM 993 C CA . LEU A 1 123 ? -15.625 -10.597 16.714 1.00 94.06 123 LEU A CA 1
ATOM 994 C C . LEU A 1 123 ? -16.368 -11.912 16.474 1.00 94.06 123 LEU A C 1
ATOM 996 O O . LEU A 1 123 ? -15.746 -12.937 16.182 1.00 94.06 123 LEU A O 1
ATOM 1000 N N . LYS A 1 124 ? -17.700 -11.893 16.570 1.00 94.50 124 LYS A N 1
ATOM 1001 C CA . LYS A 1 124 ? -18.561 -13.049 16.293 1.00 94.50 124 LYS A CA 1
ATOM 1002 C C . LYS A 1 124 ? -19.889 -12.634 15.662 1.00 94.50 124 LYS A C 1
ATOM 1004 O O . LYS A 1 124 ? -20.614 -11.818 16.214 1.00 94.50 124 LYS A O 1
ATOM 1009 N N . GLY A 1 125 ? -20.262 -13.284 14.558 1.00 95.25 125 GLY A N 1
ATOM 1010 C CA . GLY A 1 125 ? -21.533 -13.002 13.881 1.00 95.25 125 GLY A CA 1
ATOM 1011 C C . GLY A 1 125 ? -21.537 -11.614 13.239 1.00 95.25 125 GLY A C 1
ATOM 1012 O O . GLY A 1 125 ? -20.532 -11.212 12.668 1.00 95.25 125 GLY A O 1
ATOM 1013 N N . VAL A 1 126 ? -22.655 -10.893 13.292 1.00 95.44 126 VAL A N 1
ATOM 1014 C CA . VAL A 1 126 ? -22.719 -9.505 12.805 1.00 95.44 126 VAL A CA 1
ATOM 1015 C C . VAL A 1 126 ? -22.260 -8.569 13.921 1.00 95.44 126 VAL A C 1
ATOM 1017 O O . VAL A 1 126 ? -22.801 -8.641 15.021 1.00 95.44 126 VAL A O 1
ATOM 1020 N N . VAL A 1 127 ? -21.275 -7.716 13.637 1.00 94.94 127 VAL A N 1
ATOM 1021 C CA . VAL A 1 127 ? -20.622 -6.844 14.626 1.00 94.94 127 VAL A CA 1
ATOM 1022 C C . VAL A 1 127 ? -20.995 -5.384 14.367 1.00 94.94 127 VAL A C 1
ATOM 1024 O O . VAL A 1 127 ? -20.826 -4.895 13.248 1.00 94.94 12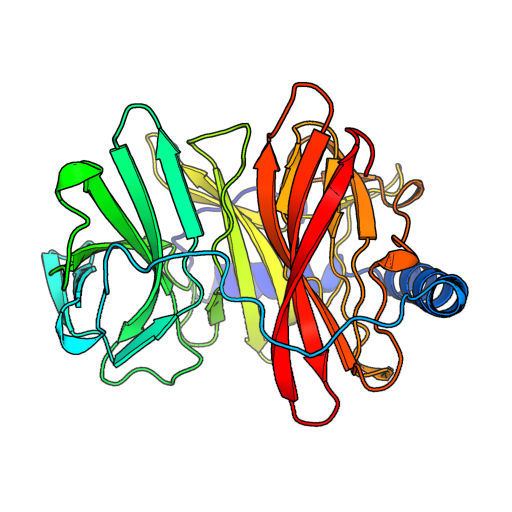7 VAL A O 1
ATOM 1027 N N . ASP A 1 128 ? -21.487 -4.696 15.401 1.00 95.00 128 ASP A N 1
ATOM 1028 C CA . ASP A 1 128 ? -21.645 -3.238 15.403 1.00 95.00 128 ASP A CA 1
ATOM 1029 C C . ASP A 1 128 ? -20.278 -2.574 15.652 1.00 95.00 128 ASP A C 1
ATOM 1031 O O . ASP A 1 128 ? -19.505 -3.011 16.505 1.00 95.00 128 ASP A O 1
ATOM 1035 N N . VAL A 1 129 ? -19.958 -1.531 14.885 1.00 94.69 129 VAL A N 1
ATOM 1036 C CA . VAL A 1 129 ? -18.639 -0.889 14.881 1.00 94.69 129 VAL A CA 1
ATOM 1037 C C . VAL A 1 129 ? -18.762 0.593 15.205 1.00 94.69 129 VAL A C 1
ATOM 1039 O O . VAL A 1 129 ? -19.332 1.369 14.436 1.00 94.69 129 VAL A O 1
ATOM 1042 N N . GLU A 1 130 ? -18.131 0.996 16.302 1.00 94.81 130 GLU A N 1
ATOM 1043 C CA . GLU A 1 130 ? -17.897 2.396 16.648 1.00 94.81 130 GLU A CA 1
ATOM 1044 C C . GLU A 1 130 ? -16.423 2.718 16.395 1.00 94.81 130 GLU A C 1
ATOM 1046 O O . GLU A 1 130 ? -15.543 2.425 17.202 1.00 94.81 130 GLU A O 1
ATOM 1051 N N . ALA A 1 131 ? -16.140 3.257 15.212 1.00 96.06 131 ALA A N 1
ATOM 1052 C CA . ALA A 1 131 ? -14.791 3.620 14.807 1.00 96.06 131 ALA A CA 1
ATOM 1053 C C . ALA A 1 131 ? -14.543 5.116 15.022 1.00 96.06 131 ALA A C 1
ATOM 1055 O O . ALA A 1 131 ? -15.461 5.934 15.017 1.00 96.06 131 ALA A O 1
ATOM 1056 N N . ARG A 1 132 ? -13.273 5.499 15.125 1.00 95.75 132 ARG A N 1
ATOM 1057 C CA . ARG A 1 132 ? -12.843 6.904 15.110 1.00 95.75 132 ARG A CA 1
ATOM 1058 C C . ARG A 1 132 ? -12.057 7.201 13.844 1.00 95.75 132 ARG A C 1
ATOM 1060 O O . ARG A 1 132 ? -11.302 6.350 13.368 1.00 95.75 132 ARG A O 1
ATOM 1067 N N . MET A 1 133 ? -12.199 8.406 13.301 1.00 94.06 133 MET A N 1
ATOM 1068 C CA . MET A 1 133 ? -11.353 8.852 12.194 1.00 94.06 133 MET A CA 1
ATOM 1069 C C . MET A 1 133 ? -9.889 8.887 12.651 1.00 94.06 133 MET A C 1
ATOM 1071 O O . MET A 1 133 ? -9.567 9.497 13.671 1.00 94.06 133 MET A O 1
ATOM 1075 N N . LEU A 1 134 ? -9.005 8.243 11.887 1.00 95.12 134 LEU A N 1
ATOM 1076 C CA . LEU A 1 134 ? -7.573 8.190 12.170 1.00 95.12 134 LEU A CA 1
ATOM 1077 C C . LEU A 1 134 ? -6.783 9.065 11.197 1.00 95.12 134 LEU A C 1
ATOM 1079 O O . LEU A 1 134 ? -6.153 10.028 11.617 1.00 95.12 134 LEU A O 1
ATOM 1083 N N . ILE A 1 135 ? -6.830 8.750 9.899 1.00 94.94 135 ILE A N 1
ATOM 1084 C CA . ILE A 1 135 ? -6.046 9.447 8.871 1.00 94.94 135 ILE A CA 1
ATOM 1085 C C . ILE A 1 135 ? -7.006 10.159 7.915 1.00 94.94 135 ILE A C 1
ATOM 1087 O O . ILE A 1 135 ? -7.604 9.493 7.064 1.00 94.94 135 ILE A O 1
ATOM 1091 N N . PRO A 1 136 ? -7.162 11.491 8.025 1.00 91.31 136 PRO A N 1
ATOM 1092 C CA . PRO A 1 136 ? -7.987 12.256 7.103 1.00 91.31 136 PRO A CA 1
ATOM 1093 C C . PRO A 1 136 ? -7.292 12.468 5.750 1.00 91.31 136 PRO A C 1
ATOM 1095 O O . PRO A 1 136 ? -6.062 12.372 5.615 1.00 91.31 136 PRO A O 1
ATOM 1098 N N . ALA A 1 137 ? -8.100 12.828 4.752 1.00 89.75 137 ALA A N 1
ATOM 1099 C CA . ALA A 1 137 ? -7.611 13.525 3.569 1.00 89.75 137 ALA A CA 1
ATOM 1100 C C . ALA A 1 137 ? -7.124 14.928 3.965 1.00 89.75 137 ALA A C 1
ATOM 1102 O O . ALA A 1 137 ? -7.743 15.589 4.797 1.00 89.75 137 ALA A O 1
ATOM 1103 N N . LEU A 1 138 ? -6.026 15.383 3.364 1.00 87.75 138 LEU A N 1
ATOM 1104 C CA . LEU A 1 138 ? -5.489 16.731 3.555 1.00 87.75 138 LEU A CA 1
ATOM 1105 C C . LEU A 1 138 ? -6.376 17.769 2.863 1.00 87.75 138 LEU A C 1
ATOM 1107 O O . LEU A 1 138 ? -6.525 18.886 3.346 1.00 87.75 138 LEU A O 1
ATOM 1111 N N . MET A 1 139 ? -6.979 17.385 1.733 1.00 84.19 139 MET A N 1
ATOM 1112 C CA . MET A 1 139 ? -7.887 18.220 0.949 1.00 84.19 139 MET A CA 1
ATOM 1113 C C . MET A 1 139 ? -9.063 17.407 0.387 1.00 84.19 139 MET A C 1
ATOM 1115 O O . MET A 1 139 ? -8.918 16.207 0.145 1.00 84.19 139 MET A O 1
ATOM 1119 N N . PRO A 1 140 ? -10.206 18.044 0.056 1.00 79.88 140 PRO A N 1
ATOM 1120 C CA . PRO A 1 140 ? -11.390 17.351 -0.472 1.00 79.88 140 PRO A CA 1
ATOM 1121 C C . PRO A 1 140 ? -11.184 16.627 -1.809 1.00 79.88 140 PRO A C 1
ATOM 1123 O O . PRO A 1 140 ? -12.050 15.867 -2.232 1.00 79.88 140 PRO A O 1
ATOM 1126 N N . PHE A 1 141 ? -10.082 16.902 -2.513 1.00 79.19 141 PHE A N 1
ATOM 1127 C CA . PHE A 1 141 ? -9.746 16.308 -3.809 1.00 79.19 141 PHE A CA 1
ATOM 1128 C C . PHE A 1 141 ? -8.631 15.251 -3.750 1.00 79.19 141 PHE A C 1
ATOM 1130 O O . PHE A 1 141 ? -8.188 14.755 -4.791 1.00 79.19 141 PHE A O 1
ATOM 1137 N N . GLU A 1 142 ? -8.233 14.861 -2.547 1.00 87.50 142 GLU A N 1
ATOM 1138 C CA . GLU A 1 142 ? -7.378 13.710 -2.287 1.00 87.50 142 GLU A CA 1
ATOM 1139 C C . GLU A 1 142 ? -8.228 12.480 -1.926 1.00 87.50 142 GLU A C 1
ATOM 1141 O O . GLU A 1 142 ? -9.361 12.601 -1.454 1.00 87.50 142 GLU A O 1
ATOM 1146 N N . CYS A 1 143 ? -7.693 11.291 -2.177 1.00 90.38 143 CYS A N 1
ATOM 1147 C CA . CYS A 1 143 ? -8.245 10.022 -1.707 1.00 90.38 143 CYS A CA 1
ATOM 1148 C C . CYS A 1 143 ? -7.252 9.383 -0.738 1.00 90.38 143 CYS A C 1
ATOM 1150 O O . CYS A 1 143 ? -6.079 9.287 -1.087 1.00 90.38 143 CYS A O 1
ATOM 1152 N N . VAL A 1 144 ? -7.696 8.920 0.433 1.00 94.69 144 VAL A N 1
ATOM 1153 C CA . VAL A 1 144 ? -6.858 8.138 1.356 1.00 94.69 144 VAL A CA 1
ATOM 1154 C C . VAL A 1 144 ? -7.435 6.735 1.456 1.00 94.69 144 VAL A C 1
ATOM 1156 O O . VAL A 1 144 ? -8.583 6.547 1.862 1.00 94.69 144 VAL A O 1
ATOM 1159 N N . GLU A 1 145 ? -6.667 5.750 1.020 1.00 94.88 145 GLU A N 1
ATOM 1160 C CA . GLU A 1 145 ? -7.159 4.420 0.691 1.00 94.88 145 GLU A CA 1
ATOM 1161 C C . GLU A 1 145 ? -6.283 3.326 1.296 1.00 94.88 145 GLU A C 1
ATOM 1163 O O . GLU A 1 145 ? -5.132 3.558 1.652 1.00 94.88 145 GLU A O 1
ATOM 1168 N N . ASP A 1 146 ? -6.838 2.116 1.337 1.00 95.19 146 ASP A N 1
ATOM 1169 C CA . ASP A 1 146 ? -6.082 0.869 1.396 1.00 95.19 146 ASP A CA 1
ATOM 1170 C C . ASP A 1 146 ? -4.985 0.849 2.480 1.00 95.19 146 ASP A C 1
ATOM 1172 O O . ASP A 1 146 ? -3.797 0.781 2.155 1.00 95.19 146 ASP A O 1
ATOM 1176 N N . PRO A 1 147 ? -5.366 0.904 3.771 1.00 97.19 147 PRO A N 1
ATOM 1177 C CA . PRO A 1 147 ? -4.407 0.812 4.858 1.00 97.19 147 PRO A CA 1
ATOM 1178 C C . PRO A 1 147 ? -3.669 -0.535 4.813 1.00 97.19 147 PRO A C 1
ATOM 1180 O O . PRO A 1 147 ? -4.200 -1.548 4.345 1.00 97.19 147 PRO A O 1
ATOM 1183 N N . ARG A 1 148 ? -2.435 -0.555 5.309 1.00 96.12 148 ARG A N 1
ATOM 1184 C CA . ARG A 1 148 ? -1.553 -1.723 5.397 1.00 96.12 148 ARG A CA 1
ATOM 1185 C C . ARG A 1 148 ? -0.757 -1.623 6.695 1.00 96.12 148 ARG A C 1
ATOM 1187 O O . ARG A 1 148 ? -0.190 -0.578 7.008 1.00 96.12 148 ARG A O 1
ATOM 1194 N N . VAL A 1 149 ? -0.745 -2.699 7.470 1.00 94.75 149 VAL A N 1
ATOM 1195 C CA . VAL A 1 149 ? -0.049 -2.738 8.761 1.00 94.75 149 VAL A CA 1
ATOM 1196 C C . VAL A 1 149 ? 1.440 -2.997 8.554 1.00 94.75 149 VAL A C 1
ATOM 1198 O O . VAL A 1 149 ? 1.808 -3.835 7.734 1.00 94.75 149 VAL A O 1
ATOM 1201 N N . ASP A 1 150 ? 2.287 -2.304 9.314 1.00 93.44 150 ASP A N 1
ATOM 1202 C CA . ASP A 1 150 ? 3.668 -2.749 9.504 1.00 93.44 150 ASP A CA 1
ATOM 1203 C C . ASP A 1 150 ? 3.653 -3.967 10.442 1.00 93.44 150 ASP A C 1
ATOM 1205 O O . ASP A 1 150 ? 2.963 -3.962 11.473 1.00 93.44 150 ASP A O 1
ATOM 1209 N N . VAL A 1 151 ? 4.361 -5.025 10.046 1.00 88.62 151 VAL A N 1
ATOM 1210 C CA . VAL A 1 151 ? 4.467 -6.273 10.813 1.00 88.62 151 VAL A CA 1
ATOM 1211 C C . VAL A 1 151 ? 5.414 -6.139 12.004 1.00 88.62 151 VAL A C 1
ATOM 1213 O O . VAL A 1 151 ? 5.252 -6.869 12.979 1.00 88.62 151 VAL A O 1
ATOM 1216 N N . ASP A 1 152 ? 6.353 -5.193 11.947 1.00 89.06 152 ASP A N 1
ATOM 1217 C CA . ASP A 1 152 ? 7.396 -5.004 12.959 1.00 89.06 152 ASP A CA 1
ATOM 1218 C C . ASP A 1 152 ? 7.145 -3.786 13.864 1.00 89.06 152 ASP A C 1
ATOM 1220 O O . ASP A 1 152 ? 7.837 -3.612 14.867 1.00 89.06 152 ASP A O 1
ATOM 1224 N N . SER A 1 153 ? 6.159 -2.941 13.544 1.00 91.31 153 SER A N 1
ATOM 1225 C CA . SER A 1 153 ? 5.870 -1.719 14.303 1.00 91.31 153 SER A CA 1
ATOM 1226 C C . SER A 1 153 ? 4.380 -1.474 14.489 1.00 91.31 153 SER A C 1
ATOM 1228 O O . SER A 1 153 ? 3.604 -1.498 13.536 1.00 91.31 153 SER A O 1
ATOM 1230 N N . GLU A 1 154 ? 3.974 -1.171 15.724 1.00 89.94 154 GLU A N 1
ATOM 1231 C CA . GLU A 1 154 ? 2.593 -0.799 16.034 1.00 89.94 154 GLU A CA 1
ATOM 1232 C C . GLU A 1 154 ? 2.262 0.661 15.743 1.00 89.94 154 GLU A C 1
ATOM 1234 O O . GLU A 1 154 ? 1.117 0.970 15.402 1.00 89.94 154 GLU A O 1
ATOM 1239 N N . ASP A 1 155 ? 3.277 1.517 15.788 1.00 93.31 155 ASP A N 1
ATOM 1240 C CA . ASP A 1 155 ? 3.153 2.970 15.682 1.00 93.31 155 ASP A CA 1
ATOM 1241 C C . ASP A 1 155 ? 3.159 3.458 14.230 1.00 93.31 155 ASP A C 1
ATOM 1243 O O . ASP A 1 155 ? 3.239 4.657 13.966 1.00 93.31 155 ASP A O 1
ATOM 1247 N N . VAL A 1 156 ? 3.098 2.529 13.275 1.00 95.25 156 VAL A N 1
ATOM 1248 C CA . VAL A 1 156 ? 3.191 2.812 11.848 1.00 95.25 156 VAL A CA 1
ATOM 1249 C C . VAL A 1 156 ? 2.047 2.148 11.088 1.00 95.25 156 VAL A C 1
ATOM 1251 O O . VAL A 1 156 ? 1.726 0.973 11.295 1.00 95.25 156 VAL A O 1
ATOM 1254 N N . LEU A 1 157 ? 1.453 2.909 10.170 1.00 97.06 157 LEU A N 1
ATOM 1255 C CA . LEU A 1 157 ? 0.481 2.431 9.195 1.00 97.06 157 LEU A CA 1
ATOM 1256 C C . LEU A 1 157 ? 0.855 2.951 7.807 1.00 97.06 157 LEU A C 1
ATOM 1258 O O . LEU A 1 157 ? 1.084 4.144 7.636 1.00 97.06 157 LEU A O 1
ATOM 1262 N N . TYR A 1 158 ? 0.887 2.069 6.816 1.00 97.62 158 TYR A N 1
ATOM 1263 C CA . TYR A 1 158 ? 1.021 2.460 5.416 1.00 97.62 158 TYR A CA 1
ATOM 1264 C C . TYR A 1 158 ? -0.369 2.621 4.812 1.00 97.62 158 TYR A C 1
ATOM 1266 O O . TYR A 1 158 ? -1.310 1.933 5.206 1.00 97.62 158 TYR A O 1
ATOM 1274 N N . HIS A 1 159 ? -0.521 3.518 3.851 1.00 97.69 159 HIS A N 1
ATOM 1275 C CA . HIS A 1 159 ? -1.786 3.730 3.153 1.00 97.69 159 HIS A CA 1
ATOM 1276 C C . HIS A 1 159 ? -1.539 4.405 1.809 1.00 97.69 159 HIS A C 1
ATOM 1278 O O . HIS A 1 159 ? -0.506 5.028 1.572 1.00 97.69 159 HIS A O 1
ATOM 1284 N N . VAL A 1 160 ? -2.508 4.306 0.913 1.00 96.94 160 VAL A N 1
ATOM 1285 C CA . VAL A 1 160 ? -2.440 4.924 -0.410 1.00 96.94 160 VAL A CA 1
ATOM 1286 C C . VAL A 1 160 ? -3.030 6.332 -0.347 1.00 96.94 160 VAL A C 1
ATOM 1288 O O . VAL A 1 160 ? -4.081 6.548 0.253 1.00 96.94 160 VAL A O 1
ATOM 1291 N N . ARG A 1 161 ? -2.370 7.299 -0.986 1.00 95.44 161 ARG A N 1
ATOM 1292 C CA . ARG A 1 161 ? -2.885 8.649 -1.234 1.00 95.44 161 ARG A CA 1
ATOM 1293 C C . ARG A 1 161 ? -2.971 8.903 -2.739 1.00 95.44 161 ARG A C 1
ATOM 1295 O O . ARG A 1 161 ? -1.971 8.843 -3.454 1.00 95.44 161 ARG A O 1
ATOM 1302 N N . GLY A 1 162 ? -4.184 9.160 -3.221 1.00 94.44 162 GLY A N 1
ATOM 1303 C CA . GLY A 1 162 ? -4.476 9.500 -4.612 1.00 94.44 162 GLY A CA 1
ATOM 1304 C C . GLY A 1 162 ? -4.642 11.006 -4.790 1.00 94.44 162 GLY A C 1
ATOM 1305 O O . GLY A 1 162 ? -5.538 11.609 -4.196 1.00 94.44 162 GLY A O 1
ATOM 1306 N N . PHE A 1 163 ? -3.810 11.602 -5.638 1.00 92.38 163 PHE A N 1
ATOM 1307 C CA . PHE A 1 163 ? -3.827 13.025 -5.959 1.00 92.38 163 PHE A CA 1
ATOM 1308 C C . PHE A 1 163 ? -4.370 13.221 -7.372 1.00 92.38 163 PHE A C 1
ATOM 1310 O O . PHE A 1 163 ? -3.794 12.724 -8.336 1.00 92.38 163 PHE A O 1
ATOM 1317 N N . TYR A 1 164 ? -5.469 13.969 -7.497 1.00 87.94 164 TYR A N 1
ATOM 1318 C CA . TYR A 1 164 ? -6.143 14.235 -8.774 1.00 87.94 164 TYR A CA 1
ATOM 1319 C C . TYR A 1 164 ? -6.273 15.738 -9.008 1.00 87.94 164 TYR A C 1
ATOM 1321 O O . TYR A 1 164 ? -7.370 16.286 -9.115 1.00 87.94 164 TYR A O 1
ATOM 1329 N N . THR A 1 165 ? -5.135 16.427 -9.023 1.00 87.69 165 THR A N 1
ATOM 1330 C CA . THR A 1 165 ? -5.075 17.885 -9.159 1.00 87.69 165 THR A CA 1
ATOM 1331 C C . THR A 1 165 ? -4.257 18.288 -10.382 1.00 87.69 165 THR A C 1
ATOM 1333 O O . THR A 1 165 ? -3.536 17.478 -10.962 1.00 87.69 165 THR A O 1
ATOM 1336 N N . LYS A 1 166 ? -4.327 19.569 -10.764 1.00 85.00 166 LYS A N 1
ATOM 1337 C CA . LYS A 1 166 ? -3.480 20.118 -11.836 1.00 85.00 166 LYS A CA 1
ATOM 1338 C C . LYS A 1 166 ? -1.985 20.123 -11.492 1.00 85.00 166 LYS A C 1
ATOM 1340 O O . LYS A 1 166 ? -1.166 20.179 -12.399 1.00 85.00 166 LYS A O 1
ATOM 1345 N N . TRP A 1 167 ? -1.642 20.112 -10.201 1.00 86.81 167 TRP A N 1
ATOM 1346 C CA . TRP A 1 167 ? -0.256 20.148 -9.721 1.00 86.81 167 TRP A CA 1
ATOM 1347 C C . TRP A 1 167 ? 0.345 18.754 -9.580 1.00 86.81 167 TRP A C 1
ATOM 1349 O O . TRP A 1 167 ? 1.547 18.588 -9.731 1.00 86.81 167 TRP A O 1
ATOM 1359 N N . LEU A 1 168 ? -0.495 17.766 -9.275 1.00 91.94 168 LEU A N 1
ATOM 1360 C CA . LEU A 1 168 ? -0.083 16.393 -9.045 1.00 91.94 168 LEU A CA 1
ATOM 1361 C C . LEU A 1 168 ? -1.211 15.444 -9.448 1.00 91.94 168 LEU A C 1
ATOM 1363 O O . LEU A 1 168 ? -2.323 15.523 -8.916 1.00 91.94 168 LEU A O 1
ATOM 1367 N N . ASN A 1 169 ? -0.890 14.546 -10.378 1.00 92.81 169 ASN A N 1
ATOM 1368 C CA . ASN A 1 169 ? -1.737 13.432 -10.786 1.00 92.81 169 ASN A CA 1
ATOM 1369 C C . ASN A 1 169 ? -0.958 12.129 -10.590 1.00 92.81 169 ASN A C 1
ATOM 1371 O O . ASN A 1 169 ? -0.198 11.728 -11.481 1.00 92.81 169 ASN A O 1
ATOM 1375 N N . ALA A 1 170 ? -1.139 11.517 -9.422 1.00 95.12 170 ALA A N 1
ATOM 1376 C CA . ALA A 1 170 ? -0.295 10.445 -8.909 1.00 95.12 170 ALA A CA 1
ATOM 1377 C C . ALA A 1 170 ? -1.013 9.609 -7.844 1.00 95.12 170 ALA A C 1
ATOM 1379 O O . ALA A 1 170 ? -1.853 10.132 -7.107 1.00 95.12 170 ALA A O 1
ATOM 1380 N N . THR A 1 171 ? -0.645 8.334 -7.743 1.00 95.69 171 THR A N 1
ATOM 1381 C CA . THR A 1 171 ? -1.118 7.415 -6.699 1.00 95.69 171 THR A CA 1
ATOM 1382 C C . THR A 1 171 ? 0.076 6.907 -5.913 1.00 95.69 171 THR A C 1
ATOM 1384 O O . THR A 1 171 ? 0.857 6.100 -6.409 1.00 95.69 171 THR A O 1
ATOM 1387 N N . LEU A 1 172 ? 0.225 7.385 -4.686 1.00 96.50 172 LEU A N 1
ATOM 1388 C CA . LEU A 1 172 ? 1.442 7.214 -3.903 1.00 96.50 172 LEU A CA 1
ATOM 1389 C C . LEU A 1 172 ? 1.143 6.412 -2.642 1.00 96.50 172 LEU A C 1
ATOM 1391 O O . LEU A 1 172 ? 0.077 6.568 -2.047 1.00 96.50 172 LEU A O 1
ATOM 1395 N N . THR A 1 173 ? 2.094 5.607 -2.186 1.00 97.25 173 THR A N 1
ATOM 1396 C CA . THR A 1 173 ? 2.023 5.019 -0.846 1.00 97.25 173 THR A CA 1
ATOM 1397 C C . THR A 1 173 ? 2.685 5.961 0.150 1.00 97.25 173 THR A C 1
ATOM 1399 O O . THR A 1 173 ? 3.782 6.461 -0.087 1.00 97.25 173 THR A O 1
ATOM 1402 N N . PHE A 1 174 ? 2.011 6.201 1.265 1.00 97.19 174 PHE A N 1
ATOM 1403 C CA . PHE A 1 174 ? 2.498 6.981 2.389 1.00 97.19 174 PHE A CA 1
ATOM 1404 C C . PHE A 1 174 ? 2.636 6.102 3.619 1.00 97.19 174 PHE A C 1
ATOM 1406 O O . PHE A 1 174 ? 1.905 5.129 3.789 1.00 97.19 174 PHE A O 1
ATOM 1413 N N . VAL A 1 175 ? 3.545 6.507 4.492 1.00 96.75 175 VAL A N 1
ATOM 1414 C CA . VAL A 1 175 ? 3.653 6.044 5.862 1.00 96.75 175 VAL A CA 1
ATOM 1415 C C . VAL A 1 175 ? 3.055 7.103 6.791 1.00 96.75 175 VAL A C 1
ATOM 1417 O O . VAL A 1 175 ? 3.280 8.305 6.624 1.00 96.75 175 VAL A O 1
ATOM 1420 N N . ALA A 1 176 ? 2.248 6.657 7.746 1.00 96.81 176 ALA A N 1
ATOM 1421 C CA . ALA A 1 176 ? 1.756 7.435 8.868 1.00 96.81 176 ALA A CA 1
ATOM 1422 C C . ALA A 1 176 ? 2.395 6.907 10.152 1.00 96.81 176 ALA A C 1
ATOM 1424 O O . ALA A 1 176 ? 2.199 5.745 10.509 1.00 96.81 176 ALA A O 1
ATOM 1425 N N . LYS A 1 177 ? 3.138 7.770 10.841 1.00 95.88 177 LYS A N 1
ATOM 1426 C CA . LYS A 1 177 ? 3.756 7.493 12.135 1.00 95.88 177 LYS A CA 1
ATOM 1427 C C . LYS A 1 177 ? 2.947 8.160 13.240 1.00 95.88 177 LYS A C 1
ATOM 1429 O O . LYS A 1 177 ? 2.736 9.376 13.216 1.00 95.88 177 LYS A O 1
ATOM 1434 N N . PHE A 1 178 ? 2.479 7.362 14.189 1.00 93.81 178 PHE A N 1
ATOM 1435 C CA . PHE A 1 178 ? 1.712 7.816 15.341 1.00 93.81 178 PHE A CA 1
ATOM 1436 C C . PHE A 1 178 ? 2.675 8.269 16.440 1.00 93.81 178 PHE A C 1
ATOM 1438 O O . PHE A 1 178 ? 3.525 7.505 16.891 1.00 93.81 178 PHE A O 1
ATOM 1445 N N . THR A 1 179 ? 2.567 9.527 16.857 1.00 91.38 179 THR A N 1
ATOM 1446 C CA . THR A 1 179 ? 3.378 10.115 17.930 1.00 91.38 179 THR A CA 1
ATOM 1447 C C . THR A 1 179 ? 2.473 10.661 19.033 1.00 91.38 179 THR A C 1
ATOM 1449 O O . THR A 1 179 ? 1.254 10.742 18.873 1.00 91.38 179 THR A O 1
ATOM 1452 N N . HIS A 1 180 ? 3.059 11.066 20.163 1.00 86.19 180 HIS A N 1
ATOM 1453 C CA . HIS A 1 180 ? 2.308 11.748 21.222 1.00 86.19 180 HIS A CA 1
ATOM 1454 C C . HIS A 1 180 ? 1.661 13.059 20.745 1.00 86.19 180 HIS A C 1
ATOM 1456 O O . HIS A 1 180 ? 0.585 13.410 21.224 1.00 86.19 180 HIS A O 1
ATOM 1462 N N . ASP A 1 181 ? 2.285 13.745 19.782 1.00 85.06 181 ASP A N 1
ATOM 1463 C CA . ASP A 1 181 ? 1.862 15.064 19.298 1.00 85.06 181 ASP A CA 1
ATOM 1464 C C . ASP A 1 181 ? 0.944 15.002 18.063 1.00 85.06 181 ASP A C 1
ATOM 1466 O O . ASP A 1 181 ? 0.416 16.026 17.623 1.00 85.06 181 ASP A O 1
ATOM 1470 N N . GLY A 1 182 ? 0.727 13.813 17.487 1.00 88.38 182 GLY A N 1
ATOM 1471 C CA . GLY A 1 182 ? -0.183 13.619 16.362 1.00 88.38 182 GLY A CA 1
ATOM 1472 C C . GLY A 1 182 ? 0.278 12.560 15.365 1.00 88.38 182 GLY A C 1
ATOM 1473 O O . GLY A 1 182 ? 0.826 11.524 15.728 1.00 88.38 182 GLY A O 1
ATOM 1474 N N . ILE A 1 183 ? -0.006 12.807 14.085 1.00 93.56 183 ILE A N 1
ATOM 1475 C CA . ILE A 1 183 ? 0.326 11.900 12.982 1.00 93.56 183 ILE A CA 1
ATOM 1476 C C . ILE A 1 183 ? 1.300 12.610 12.051 1.00 93.56 183 ILE A C 1
ATOM 1478 O O . ILE A 1 183 ? 0.968 13.665 11.500 1.00 93.56 183 ILE A O 1
ATOM 1482 N N . LEU A 1 184 ? 2.471 12.005 11.871 1.00 93.44 184 LEU A N 1
ATOM 1483 C CA . LEU A 1 184 ? 3.477 12.427 10.904 1.00 93.44 184 LEU A CA 1
ATOM 1484 C C . LEU A 1 184 ? 3.332 11.586 9.638 1.00 93.44 184 LEU A C 1
ATOM 1486 O O . LEU A 1 184 ? 3.216 10.364 9.703 1.00 93.44 184 LEU A O 1
ATOM 1490 N N . LEU A 1 185 ? 3.288 12.251 8.492 1.00 94.62 185 LEU A N 1
ATOM 1491 C CA . LEU A 1 185 ? 3.123 11.650 7.179 1.00 94.62 185 LEU A CA 1
ATOM 1492 C C . LEU A 1 185 ? 4.396 11.816 6.363 1.00 94.62 185 LEU A C 1
ATOM 1494 O O . LEU A 1 185 ? 4.968 12.904 6.325 1.00 94.62 185 LEU A O 1
ATOM 1498 N N . ARG A 1 186 ? 4.766 10.765 5.632 1.00 94.75 186 ARG A N 1
ATOM 1499 C CA . ARG A 1 186 ? 5.826 10.805 4.623 1.00 94.75 186 ARG A CA 1
ATOM 1500 C C . ARG A 1 186 ? 5.482 9.861 3.466 1.00 94.75 186 ARG A C 1
ATOM 1502 O O . ARG A 1 186 ? 4.890 8.813 3.721 1.00 94.75 186 ARG A O 1
ATOM 1509 N N . PRO A 1 187 ? 5.759 10.194 2.195 1.00 95.81 187 PRO A N 1
ATOM 1510 C CA . PRO A 1 187 ? 5.667 9.205 1.124 1.00 95.81 187 PRO A CA 1
ATOM 1511 C C . PRO A 1 187 ? 6.730 8.116 1.321 1.00 95.81 187 PRO A C 1
ATOM 1513 O O . PRO A 1 187 ? 7.827 8.402 1.794 1.00 95.81 187 PRO A O 1
ATOM 1516 N N . VAL A 1 188 ? 6.435 6.884 0.911 1.00 97.38 188 VAL A N 1
ATOM 1517 C CA . VAL A 1 188 ? 7.504 5.906 0.680 1.00 97.38 188 VAL A CA 1
ATOM 1518 C C . VAL A 1 188 ? 8.346 6.406 -0.492 1.00 97.38 188 VAL A C 1
ATOM 1520 O O . VAL A 1 188 ? 7.806 6.836 -1.514 1.00 97.38 188 VAL A O 1
ATOM 1523 N N . ALA A 1 189 ? 9.660 6.381 -0.315 1.00 97.31 189 ALA A N 1
ATOM 1524 C CA . ALA A 1 189 ? 10.622 6.925 -1.259 1.00 97.31 189 ALA A CA 1
ATOM 1525 C C . ALA A 1 189 ? 11.588 5.844 -1.739 1.00 97.31 189 ALA A C 1
ATOM 1527 O O . ALA A 1 189 ? 11.669 4.749 -1.184 1.00 97.31 189 ALA A O 1
ATOM 1528 N N . PHE A 1 190 ? 12.325 6.175 -2.785 1.00 98.12 190 PHE A N 1
ATOM 1529 C CA . PHE A 1 190 ? 13.365 5.351 -3.368 1.00 98.12 190 PHE A CA 1
ATOM 1530 C C . PHE A 1 190 ? 14.671 6.136 -3.348 1.00 98.12 190 PHE A C 1
ATOM 1532 O O . PHE A 1 190 ? 14.652 7.347 -3.537 1.0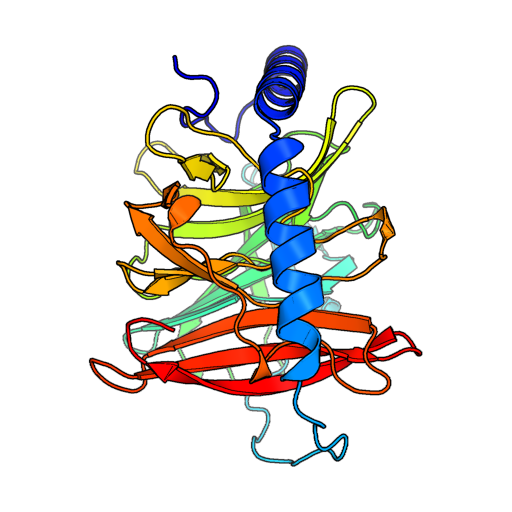0 98.12 190 PHE A O 1
ATOM 1539 N N . SER A 1 191 ? 15.789 5.456 -3.136 1.00 97.00 191 SER A N 1
ATOM 1540 C CA . SER A 1 191 ? 17.129 6.030 -3.196 1.00 97.00 191 SER A CA 1
ATOM 1541 C C . SER A 1 191 ? 17.955 5.285 -4.230 1.00 97.00 191 SER A C 1
ATOM 1543 O O . SER A 1 191 ? 17.887 4.061 -4.309 1.00 97.00 191 SER A O 1
ATOM 1545 N N . ASP A 1 192 ? 18.744 6.012 -5.014 1.00 95.06 192 ASP A N 1
ATOM 1546 C CA . ASP A 1 192 ? 19.780 5.429 -5.874 1.00 95.06 192 ASP A CA 1
ATOM 1547 C C . ASP A 1 192 ? 21.199 5.590 -5.310 1.00 95.06 192 ASP A C 1
ATOM 1549 O O . ASP A 1 192 ? 22.192 5.434 -6.024 1.00 95.06 192 ASP A O 1
ATOM 1553 N N . GLY A 1 193 ? 21.290 5.926 -4.020 1.00 90.19 193 GLY A N 1
ATOM 1554 C CA . GLY A 1 193 ? 22.533 6.230 -3.319 1.00 90.19 193 GLY A CA 1
ATOM 1555 C C . GLY A 1 193 ? 22.989 7.683 -3.465 1.00 90.19 193 GLY A C 1
ATOM 1556 O O . GLY A 1 193 ? 23.846 8.116 -2.694 1.00 90.19 193 GLY A O 1
ATOM 1557 N N . SER A 1 194 ? 22.422 8.450 -4.404 1.00 87.56 194 SER A N 1
ATOM 1558 C CA . SER A 1 194 ? 22.743 9.869 -4.595 1.00 87.56 194 SER A CA 1
ATOM 1559 C C . SER A 1 194 ? 21.591 10.795 -4.216 1.00 87.56 194 SER A C 1
ATOM 1561 O O . SER A 1 194 ? 21.814 11.808 -3.551 1.00 87.56 194 SER A O 1
ATOM 1563 N N . GLU A 1 195 ? 20.364 10.429 -4.584 1.00 92.00 195 GLU A N 1
ATOM 1564 C CA . GLU A 1 195 ? 19.165 11.219 -4.325 1.00 92.00 195 GLU A CA 1
ATOM 1565 C C . GLU A 1 195 ? 17.973 10.344 -3.929 1.00 92.00 195 GLU A C 1
ATOM 1567 O O . GLU A 1 195 ? 17.874 9.179 -4.317 1.00 92.00 195 GLU A O 1
ATOM 1572 N N . GLU A 1 196 ? 17.055 10.927 -3.150 1.00 96.06 196 GLU A N 1
ATOM 1573 C CA . GLU A 1 196 ? 15.741 10.335 -2.915 1.00 96.06 196 GLU A CA 1
ATOM 1574 C C . GLU A 1 196 ? 14.743 10.827 -3.968 1.00 96.06 196 GLU A C 1
ATOM 1576 O O . GLU A 1 196 ? 14.649 12.022 -4.262 1.00 96.06 196 GLU A O 1
ATOM 1581 N N . PHE A 1 197 ? 13.940 9.907 -4.484 1.00 97.12 197 PHE A N 1
ATOM 1582 C CA . PHE A 1 197 ? 12.899 10.171 -5.464 1.00 97.12 197 PHE A CA 1
ATOM 1583 C C . PHE A 1 197 ? 11.651 9.335 -5.169 1.00 97.12 197 PHE A C 1
ATOM 1585 O O . PHE A 1 197 ? 11.635 8.452 -4.311 1.00 97.12 197 PHE A O 1
ATOM 1592 N N . ILE A 1 198 ? 10.575 9.604 -5.904 1.00 97.25 198 ILE A N 1
ATOM 1593 C CA . ILE A 1 198 ? 9.363 8.781 -5.889 1.00 97.25 198 ILE A CA 1
ATOM 1594 C C . ILE A 1 198 ? 8.996 8.342 -7.305 1.00 97.25 198 ILE A C 1
ATOM 1596 O O . ILE A 1 198 ? 9.368 8.979 -8.293 1.00 97.25 198 ILE A O 1
ATOM 1600 N N . LEU A 1 199 ? 8.226 7.263 -7.405 1.00 96.62 199 LEU A N 1
ATOM 1601 C CA . LEU A 1 199 ? 7.535 6.907 -8.642 1.00 96.62 199 LEU A CA 1
ATOM 1602 C C . LEU A 1 199 ? 6.174 7.607 -8.674 1.00 96.62 199 LEU A C 1
ATOM 1604 O O . LEU A 1 199 ? 5.587 7.903 -7.634 1.00 96.62 199 LEU A O 1
ATOM 1608 N N . ARG A 1 200 ? 5.632 7.863 -9.858 1.00 95.75 200 ARG A N 1
ATOM 1609 C CA . ARG A 1 200 ? 4.327 8.511 -10.004 1.00 95.75 200 ARG A CA 1
ATOM 1610 C C . ARG A 1 200 ? 3.175 7.648 -9.506 1.00 95.75 200 ARG A C 1
ATOM 1612 O O . ARG A 1 200 ? 2.235 8.175 -8.913 1.00 95.75 200 ARG A O 1
ATOM 1619 N N . ASP A 1 201 ? 3.218 6.346 -9.777 1.00 95.88 201 ASP A N 1
ATOM 1620 C CA . ASP A 1 201 ? 2.176 5.414 -9.362 1.00 95.88 201 ASP A CA 1
ATOM 1621 C C . ASP A 1 201 ? 2.781 4.154 -8.756 1.00 95.88 201 ASP A C 1
ATOM 1623 O O . ASP A 1 201 ? 3.280 3.269 -9.450 1.00 95.88 201 ASP A O 1
ATOM 1627 N N . PHE A 1 202 ? 2.702 4.072 -7.435 1.00 93.44 202 PHE A N 1
ATOM 1628 C CA . PHE A 1 202 ? 3.073 2.898 -6.663 1.00 93.44 202 PHE A CA 1
ATOM 1629 C C . PHE A 1 202 ? 2.101 2.782 -5.486 1.00 93.44 202 PHE A C 1
ATOM 1631 O O . PHE A 1 202 ? 2.144 3.510 -4.491 1.00 93.44 202 PHE A O 1
ATOM 1638 N N . ARG A 1 203 ? 1.150 1.870 -5.648 1.00 92.31 203 ARG A N 1
ATOM 1639 C CA . ARG A 1 203 ? 0.199 1.481 -4.602 1.00 92.31 203 ARG A CA 1
ATOM 1640 C C . ARG A 1 203 ? 0.578 0.099 -4.098 1.00 92.31 203 ARG A C 1
ATOM 1642 O O . ARG A 1 203 ? 1.455 -0.524 -4.676 1.00 92.31 203 ARG A O 1
ATOM 1649 N N . ASP A 1 204 ? -0.115 -0.399 -3.079 1.00 91.88 204 ASP A N 1
ATOM 1650 C CA . ASP A 1 204 ? 0.115 -1.752 -2.550 1.00 91.88 204 ASP A CA 1
ATOM 1651 C C . ASP A 1 204 ? 1.580 -1.994 -2.131 1.00 91.88 204 ASP A C 1
ATOM 1653 O O . ASP A 1 204 ? 2.077 -3.117 -2.196 1.00 91.88 204 ASP A O 1
ATOM 1657 N N . THR A 1 205 ? 2.258 -0.927 -1.695 1.00 95.88 205 THR A N 1
ATOM 1658 C CA . THR A 1 205 ? 3.614 -0.968 -1.153 1.00 95.88 205 THR A CA 1
ATOM 1659 C C . THR A 1 205 ? 3.542 -1.034 0.369 1.00 95.88 205 THR A C 1
ATOM 1661 O O . THR A 1 205 ? 2.868 -0.219 0.997 1.00 95.88 205 THR A O 1
ATOM 1664 N N . PHE A 1 206 ? 4.194 -2.019 0.978 1.00 96.44 206 PHE A N 1
ATOM 1665 C CA . PHE A 1 206 ? 4.226 -2.186 2.432 1.00 96.44 206 PHE A CA 1
ATOM 1666 C C . PHE A 1 206 ? 5.367 -3.124 2.848 1.00 96.44 206 PHE A C 1
ATOM 1668 O O . PHE A 1 206 ? 5.835 -3.928 2.035 1.00 96.44 206 PHE A O 1
ATOM 1675 N N . PRO A 1 207 ? 5.839 -3.044 4.104 1.00 96.38 207 PRO A N 1
ATOM 1676 C CA . PRO A 1 207 ? 6.962 -3.850 4.558 1.00 96.38 207 PRO A CA 1
ATOM 1677 C C . PRO A 1 207 ? 6.668 -5.346 4.454 1.00 96.38 207 PRO A C 1
ATOM 1679 O O . PRO A 1 207 ? 5.645 -5.828 4.941 1.00 96.38 207 PRO A O 1
ATOM 1682 N N . LEU A 1 208 ? 7.599 -6.083 3.850 1.00 96.19 208 LEU A N 1
ATOM 1683 C CA . LEU A 1 208 ? 7.685 -7.530 4.041 1.00 96.19 208 LEU A CA 1
ATOM 1684 C C . LEU A 1 208 ? 8.238 -7.816 5.444 1.00 96.19 208 LEU A C 1
ATOM 1686 O O . LEU A 1 208 ? 7.751 -8.698 6.145 1.00 96.19 208 LEU A O 1
ATOM 1690 N N . ASN A 1 209 ? 9.255 -7.049 5.841 1.00 95.25 209 ASN A N 1
ATOM 1691 C CA . ASN A 1 209 ? 9.863 -7.044 7.168 1.00 95.25 209 ASN A CA 1
ATOM 1692 C C . ASN A 1 209 ? 10.670 -5.744 7.379 1.00 95.25 209 ASN A C 1
ATOM 1694 O O . ASN A 1 209 ? 10.644 -4.820 6.561 1.00 95.25 209 ASN A O 1
ATOM 1698 N N . SER A 1 210 ? 11.421 -5.670 8.473 1.00 94.56 210 SER A N 1
ATOM 1699 C CA . SER A 1 210 ? 12.249 -4.518 8.843 1.00 94.56 210 SER A CA 1
ATOM 1700 C C . SER A 1 210 ? 13.332 -4.163 7.823 1.00 94.56 210 SER A C 1
ATOM 1702 O O . SER A 1 210 ? 13.790 -3.026 7.824 1.00 94.56 210 SER A O 1
ATOM 1704 N N . ARG A 1 211 ? 13.711 -5.094 6.938 1.00 96.25 211 ARG A N 1
ATOM 1705 C CA . ARG A 1 211 ? 14.771 -4.924 5.932 1.00 96.25 211 ARG A CA 1
ATOM 1706 C C . ARG A 1 211 ? 14.269 -4.899 4.494 1.00 96.25 211 ARG A C 1
ATOM 1708 O O . ARG A 1 211 ? 14.979 -4.390 3.640 1.00 96.25 211 ARG A O 1
ATOM 1715 N N . MET A 1 212 ? 13.077 -5.430 4.220 1.00 97.75 212 MET A N 1
ATOM 1716 C CA . MET A 1 212 ? 12.547 -5.572 2.860 1.00 97.75 212 MET A CA 1
ATOM 1717 C C . MET A 1 212 ? 11.171 -4.918 2.710 1.00 97.75 212 MET A C 1
ATOM 1719 O O . MET A 1 212 ? 10.293 -5.065 3.564 1.00 97.75 212 MET A O 1
ATOM 1723 N N . MET A 1 213 ? 10.960 -4.244 1.583 1.00 97.81 213 MET A N 1
ATOM 1724 C CA . MET A 1 213 ? 9.693 -3.638 1.176 1.00 97.81 213 MET A CA 1
ATOM 1725 C C . MET A 1 213 ? 9.068 -4.450 0.038 1.00 97.81 213 MET A C 1
ATOM 1727 O O . MET A 1 213 ? 9.727 -4.708 -0.968 1.00 97.81 213 MET A O 1
ATOM 1731 N N . THR A 1 214 ? 7.790 -4.817 0.171 1.00 97.94 214 THR A N 1
ATOM 1732 C CA . THR A 1 214 ? 6.977 -5.274 -0.967 1.00 97.94 214 THR A CA 1
ATOM 1733 C C . THR A 1 214 ? 6.513 -4.046 -1.734 1.00 97.94 214 THR A C 1
ATOM 1735 O O . THR A 1 214 ? 6.044 -3.082 -1.132 1.00 97.94 214 THR A O 1
ATOM 1738 N N . LEU A 1 215 ? 6.641 -4.070 -3.054 1.00 97.81 215 LEU A N 1
ATOM 1739 C CA . LEU A 1 215 ? 6.426 -2.924 -3.929 1.00 97.81 215 LEU A CA 1
ATOM 1740 C C . LEU A 1 215 ? 5.484 -3.302 -5.062 1.00 97.81 215 LEU A C 1
ATOM 1742 O O . LEU A 1 215 ? 5.529 -4.426 -5.564 1.00 97.81 215 LEU A O 1
ATOM 1746 N N . ARG A 1 216 ? 4.682 -2.345 -5.531 1.00 96.69 216 ARG A N 1
ATOM 1747 C CA . ARG A 1 216 ? 3.908 -2.533 -6.759 1.00 96.69 216 ARG A CA 1
ATOM 1748 C C . ARG A 1 216 ? 3.849 -1.253 -7.597 1.00 96.69 216 ARG A C 1
ATOM 1750 O O . ARG A 1 216 ? 2.870 -0.500 -7.526 1.00 96.69 216 ARG A O 1
ATOM 1757 N N . PRO A 1 217 ? 4.893 -0.992 -8.409 1.00 96.94 217 PRO A N 1
ATOM 1758 C CA . PRO A 1 217 ? 4.830 0.062 -9.412 1.00 96.94 217 PRO A CA 1
ATOM 1759 C C . PRO A 1 217 ? 3.702 -0.223 -10.413 1.00 96.94 217 PRO A C 1
ATOM 1761 O O . PRO A 1 217 ? 3.384 -1.377 -10.722 1.00 96.94 217 PRO A O 1
ATOM 1764 N N . TYR A 1 218 ? 3.072 0.839 -10.905 1.00 96.75 218 TYR A N 1
ATOM 1765 C CA . TYR A 1 218 ? 2.039 0.782 -11.930 1.00 96.75 218 TYR A CA 1
ATOM 1766 C C . TYR A 1 218 ? 2.460 1.606 -13.144 1.00 96.75 218 TYR A C 1
ATOM 1768 O O . TYR A 1 218 ? 2.722 2.803 -13.045 1.00 96.75 218 TYR A O 1
ATOM 1776 N N . PHE A 1 219 ? 2.486 0.963 -14.304 1.00 96.50 219 PHE A N 1
ATOM 1777 C CA . PHE A 1 219 ? 2.937 1.555 -15.556 1.00 96.50 219 PHE A CA 1
ATOM 1778 C C . PHE A 1 219 ? 1.711 1.966 -16.368 1.00 96.50 219 PHE A C 1
ATOM 1780 O O . PHE A 1 219 ? 1.033 1.121 -16.954 1.00 96.50 219 PHE A O 1
ATOM 1787 N N . ARG A 1 220 ? 1.376 3.265 -16.352 1.00 94.00 220 ARG A N 1
ATOM 1788 C CA . ARG A 1 220 ? 0.136 3.782 -16.964 1.00 94.00 220 ARG A CA 1
ATOM 1789 C C . ARG A 1 220 ? 0.028 3.492 -18.457 1.00 94.00 220 ARG A C 1
ATOM 1791 O O . ARG A 1 220 ? -1.070 3.236 -18.922 1.00 94.00 220 ARG A O 1
ATOM 1798 N N . ASP A 1 221 ? 1.137 3.553 -19.188 1.00 94.19 221 ASP A N 1
ATOM 1799 C CA . ASP A 1 221 ? 1.191 3.289 -20.631 1.00 94.19 221 ASP A CA 1
ATOM 1800 C C . ASP A 1 221 ? 0.872 1.829 -20.974 1.00 94.19 221 ASP A C 1
ATOM 1802 O O . ASP A 1 221 ? 0.353 1.547 -22.050 1.00 94.19 221 ASP A O 1
ATOM 1806 N N . LEU A 1 222 ? 1.170 0.914 -20.051 1.00 95.06 222 LEU A N 1
ATOM 1807 C CA . LEU A 1 222 ? 0.895 -0.512 -20.189 1.00 95.06 222 LEU A CA 1
ATOM 1808 C C . LEU A 1 222 ? -0.403 -0.943 -19.484 1.00 95.06 222 LEU A C 1
ATOM 1810 O O . LEU A 1 222 ? -0.782 -2.107 -19.581 1.00 95.06 222 LEU A O 1
ATOM 1814 N N . GLU A 1 223 ? -1.032 -0.042 -18.724 1.00 94.25 223 GLU A N 1
ATOM 1815 C CA . GLU A 1 223 ? -2.202 -0.294 -17.869 1.00 94.25 223 GLU A CA 1
ATOM 1816 C C . GLU A 1 223 ? -2.050 -1.508 -16.921 1.00 94.25 223 GLU A C 1
ATOM 1818 O O . GLU A 1 223 ? -3.013 -2.186 -16.562 1.00 94.25 223 GLU A O 1
ATOM 1823 N N . THR A 1 224 ? -0.821 -1.778 -16.466 1.00 95.50 224 THR A N 1
ATOM 1824 C CA . THR A 1 224 ? -0.474 -2.954 -15.646 1.00 95.50 224 THR A CA 1
ATOM 1825 C C . THR A 1 224 ? 0.512 -2.610 -14.530 1.00 95.50 224 THR A C 1
ATOM 1827 O O . THR A 1 224 ? 1.177 -1.576 -14.537 1.00 95.50 224 THR A O 1
ATOM 1830 N N . GLY A 1 225 ? 0.620 -3.507 -13.552 1.00 95.69 225 GLY A N 1
ATOM 1831 C CA . GLY A 1 225 ? 1.650 -3.507 -12.519 1.00 95.69 225 GLY A CA 1
ATOM 1832 C C . GLY A 1 225 ? 1.934 -4.930 -12.040 1.00 95.69 225 GLY A C 1
ATOM 1833 O O . GLY A 1 225 ? 1.129 -5.841 -12.261 1.00 95.69 225 GLY A O 1
ATOM 1834 N N . GLY A 1 226 ? 3.081 -5.110 -11.393 1.00 96.56 226 GLY A N 1
ATOM 1835 C CA . GLY A 1 226 ? 3.530 -6.388 -10.843 1.00 96.56 226 GLY A CA 1
ATOM 1836 C C . GLY A 1 226 ? 4.138 -6.222 -9.456 1.00 96.56 226 GLY A C 1
ATOM 1837 O O . GLY A 1 226 ? 4.420 -5.101 -9.037 1.00 96.56 226 GLY A O 1
ATOM 1838 N N . ILE A 1 227 ? 4.331 -7.333 -8.748 1.00 97.94 227 ILE A N 1
ATOM 1839 C CA . ILE A 1 227 ? 4.901 -7.339 -7.397 1.00 97.94 227 ILE A CA 1
ATOM 1840 C C . ILE A 1 227 ? 6.428 -7.402 -7.466 1.00 97.94 227 ILE A C 1
ATOM 1842 O O . ILE A 1 227 ? 7.009 -8.296 -8.080 1.00 97.94 227 ILE A O 1
ATOM 1846 N N . PHE A 1 228 ? 7.062 -6.447 -6.804 1.00 98.38 228 PHE A N 1
ATOM 1847 C CA . PHE A 1 228 ? 8.502 -6.319 -6.650 1.00 98.38 228 PHE A CA 1
ATOM 1848 C C . PHE A 1 228 ? 8.865 -6.416 -5.168 1.00 98.38 228 PHE A C 1
ATOM 1850 O O . PHE A 1 228 ? 8.018 -6.238 -4.288 1.00 98.38 228 PHE A O 1
ATOM 1857 N N . VAL A 1 229 ? 10.142 -6.650 -4.899 1.00 98.12 229 VAL A N 1
ATOM 1858 C CA . VAL A 1 229 ? 10.726 -6.603 -3.562 1.00 98.12 229 VAL A CA 1
ATOM 1859 C C . VAL A 1 229 ? 12.050 -5.854 -3.620 1.00 98.12 229 VAL A C 1
ATOM 1861 O O . VAL A 1 229 ? 12.764 -5.926 -4.620 1.00 98.12 229 VAL A O 1
ATOM 1864 N N . GLY A 1 230 ? 12.365 -5.094 -2.577 1.00 97.94 230 GLY A N 1
ATOM 1865 C CA . GLY A 1 230 ? 13.628 -4.366 -2.490 1.00 97.94 230 GLY A CA 1
ATOM 1866 C C . GLY A 1 230 ? 14.047 -4.109 -1.045 1.00 97.94 230 GLY A C 1
ATOM 1867 O O . GLY A 1 230 ? 13.174 -4.059 -0.168 1.00 97.94 230 GLY A O 1
ATOM 1868 N N . PRO A 1 231 ? 15.354 -3.960 -0.777 1.00 98.06 231 PRO A N 1
ATOM 1869 C CA . PRO A 1 231 ? 15.848 -3.558 0.532 1.00 98.06 231 PRO A CA 1
ATOM 1870 C C . PRO A 1 231 ? 15.318 -2.183 0.932 1.00 98.06 231 PRO A C 1
ATOM 1872 O O . PRO A 1 231 ? 15.060 -1.331 0.079 1.00 98.06 231 PRO A O 1
ATOM 1875 N N . ARG A 1 232 ? 15.163 -1.956 2.236 1.00 96.81 232 ARG A N 1
ATOM 1876 C CA . ARG A 1 232 ? 14.708 -0.679 2.786 1.00 96.81 232 ARG A CA 1
ATOM 1877 C C . ARG A 1 232 ? 15.456 -0.286 4.053 1.00 96.81 232 ARG A C 1
ATOM 1879 O O . ARG A 1 232 ? 15.832 -1.144 4.852 1.00 96.81 232 ARG A O 1
ATOM 1886 N N . GLU A 1 233 ? 15.527 1.016 4.285 1.00 95.31 233 GLU A N 1
ATOM 1887 C CA . GLU A 1 233 ? 15.785 1.622 5.587 1.00 95.31 233 GLU A CA 1
ATOM 1888 C C . GLU A 1 233 ? 14.594 2.520 5.934 1.00 95.31 233 GLU A C 1
ATOM 1890 O O . GLU A 1 233 ? 14.374 3.564 5.320 1.00 95.31 233 GLU A O 1
ATOM 1895 N N . GLY A 1 234 ? 13.761 2.070 6.877 1.00 93.69 234 GLY A N 1
ATOM 1896 C CA . GLY A 1 234 ? 12.467 2.712 7.103 1.00 93.69 234 GLY A CA 1
ATOM 1897 C C . GLY A 1 234 ? 11.650 2.764 5.805 1.00 93.69 234 GLY A C 1
ATOM 1898 O O . GLY A 1 234 ? 11.576 1.793 5.052 1.00 93.69 234 GLY A O 1
ATOM 1899 N N . GLU A 1 235 ? 11.003 3.884 5.538 1.00 94.25 235 GLU A N 1
ATOM 1900 C CA . GLU A 1 235 ? 10.182 4.135 4.352 1.00 94.25 235 GLU A CA 1
ATOM 1901 C C . GLU A 1 235 ? 10.969 4.391 3.055 1.00 94.25 235 GLU A C 1
ATOM 1903 O O . GLU A 1 235 ? 10.344 4.630 2.021 1.00 94.25 235 GLU A O 1
ATOM 1908 N N . VAL A 1 236 ? 12.306 4.337 3.086 1.00 97.25 236 VAL A N 1
ATOM 1909 C CA . VAL A 1 236 ? 13.168 4.550 1.915 1.00 97.25 236 VAL A CA 1
ATOM 1910 C C . VAL A 1 236 ? 13.675 3.211 1.386 1.00 97.25 236 VAL A C 1
ATOM 1912 O O . VAL A 1 236 ? 14.213 2.397 2.132 1.00 97.25 236 VAL A O 1
ATOM 1915 N N . VAL A 1 237 ? 13.499 2.980 0.089 1.00 98.25 237 VAL A N 1
ATOM 1916 C CA . VAL A 1 237 ? 13.831 1.731 -0.606 1.00 98.25 237 VAL A CA 1
ATOM 1917 C C . VAL A 1 237 ? 15.082 1.922 -1.456 1.00 98.25 237 VAL A C 1
ATOM 1919 O O . VAL A 1 237 ? 15.171 2.903 -2.190 1.00 98.25 237 VAL A O 1
ATOM 1922 N N . ASP A 1 238 ? 16.018 0.978 -1.423 1.00 98.00 238 ASP A N 1
ATOM 1923 C CA . ASP A 1 238 ? 17.160 0.986 -2.343 1.00 98.00 238 ASP A CA 1
ATOM 1924 C C . ASP A 1 238 ? 16.706 0.575 -3.749 1.00 98.00 238 ASP A C 1
ATOM 1926 O O . ASP A 1 238 ? 16.453 -0.600 -4.023 1.00 98.00 238 ASP A O 1
ATOM 1930 N N . ALA A 1 239 ? 16.603 1.549 -4.653 1.00 97.88 239 ALA A N 1
ATOM 1931 C CA . ALA A 1 239 ? 16.140 1.348 -6.018 1.00 97.88 239 ALA A CA 1
ATOM 1932 C C . ALA A 1 239 ? 17.074 0.469 -6.856 1.00 97.88 239 ALA A C 1
ATOM 1934 O O . ALA A 1 239 ? 16.605 -0.197 -7.781 1.00 97.88 239 ALA A O 1
ATOM 1935 N N . GLY A 1 240 ? 18.378 0.470 -6.556 1.00 97.12 240 GLY A N 1
ATOM 1936 C CA . GLY A 1 240 ? 19.380 -0.307 -7.286 1.00 97.12 240 GLY A CA 1
ATOM 1937 C C . GLY A 1 240 ? 19.246 -1.811 -7.064 1.00 97.12 240 GLY A C 1
ATOM 1938 O O . GLY A 1 240 ? 19.659 -2.599 -7.916 1.00 97.12 240 GLY A O 1
ATOM 1939 N N . GLU A 1 241 ? 18.625 -2.205 -5.953 1.00 97.38 241 GLU A N 1
ATOM 1940 C CA . GLU A 1 241 ? 18.445 -3.602 -5.562 1.00 97.38 241 GLU A CA 1
ATOM 1941 C C . GLU A 1 241 ? 16.993 -4.099 -5.674 1.00 97.38 241 GLU A C 1
ATOM 1943 O O . GLU A 1 241 ? 16.727 -5.278 -5.426 1.00 97.38 241 GLU A O 1
ATOM 1948 N N . VAL A 1 242 ? 16.055 -3.243 -6.095 1.00 98.25 242 VAL A N 1
ATOM 1949 C CA . VAL A 1 242 ? 14.660 -3.631 -6.357 1.00 98.25 242 VAL A CA 1
ATOM 1950 C C . VAL A 1 242 ? 14.587 -4.649 -7.495 1.00 98.25 242 VAL A C 1
ATOM 1952 O O . VAL A 1 242 ? 15.095 -4.420 -8.593 1.00 98.25 242 VAL A O 1
ATOM 1955 N N . LYS A 1 243 ? 13.887 -5.763 -7.258 1.00 97.44 243 LYS A N 1
ATOM 1956 C CA . LYS A 1 243 ? 13.696 -6.837 -8.240 1.00 97.44 243 LYS A CA 1
ATOM 1957 C C . LYS A 1 243 ? 12.224 -7.228 -8.365 1.00 97.44 243 LYS A C 1
ATOM 1959 O O . LYS A 1 243 ? 11.520 -7.291 -7.354 1.00 97.44 243 LYS A O 1
ATOM 1964 N N . PRO A 1 244 ? 11.733 -7.505 -9.585 1.00 97.62 244 PRO A N 1
ATOM 1965 C CA . PRO A 1 244 ? 10.434 -8.142 -9.756 1.00 97.62 244 PRO A CA 1
ATOM 1966 C C . PRO A 1 244 ? 10.482 -9.565 -9.201 1.00 97.62 244 PRO A C 1
ATOM 1968 O O . PRO A 1 244 ? 11.523 -10.216 -9.272 1.00 97.62 244 PRO A O 1
ATOM 1971 N N . ILE A 1 245 ? 9.347 -10.070 -8.718 1.00 97.50 245 ILE A N 1
ATOM 1972 C CA . ILE A 1 245 ? 9.182 -11.493 -8.401 1.00 97.50 245 ILE A CA 1
ATOM 1973 C C . ILE A 1 245 ? 8.485 -12.149 -9.603 1.00 97.50 245 ILE A C 1
ATOM 1975 O O . ILE A 1 245 ? 7.272 -11.957 -9.759 1.00 97.50 245 ILE A O 1
ATOM 1979 N N . PRO A 1 246 ? 9.206 -12.873 -10.486 1.00 96.94 246 PRO A N 1
ATOM 1980 C CA . PRO A 1 246 ? 8.655 -13.366 -11.751 1.00 96.94 246 PRO A CA 1
ATOM 1981 C C . PRO A 1 246 ? 7.378 -14.189 -11.567 1.00 96.94 246 PRO A C 1
ATOM 1983 O O . PRO A 1 246 ? 6.385 -13.962 -12.255 1.00 96.94 246 PRO A O 1
ATOM 1986 N N . GLU A 1 247 ? 7.351 -15.060 -10.562 1.00 96.81 247 GLU A N 1
ATOM 1987 C CA . GLU A 1 247 ? 6.230 -15.943 -10.243 1.00 96.81 247 GLU A CA 1
ATOM 1988 C C . GLU A 1 247 ? 4.964 -15.179 -9.829 1.00 96.81 247 GLU A C 1
ATOM 1990 O O . GLU A 1 247 ? 3.851 -15.708 -9.915 1.00 96.81 247 GLU A O 1
ATOM 1995 N N . LEU A 1 248 ? 5.114 -13.925 -9.392 1.00 96.94 248 LEU A N 1
ATOM 1996 C CA . LEU A 1 248 ? 4.036 -13.035 -8.956 1.00 96.94 248 LEU A CA 1
ATOM 1997 C C . LEU A 1 248 ? 3.656 -11.981 -10.005 1.00 96.94 248 LEU A C 1
ATOM 1999 O O . LEU A 1 248 ? 2.791 -11.137 -9.753 1.00 96.94 248 LEU A O 1
ATOM 2003 N N . MET A 1 249 ? 4.247 -12.039 -11.199 1.00 97.12 249 MET A N 1
ATOM 2004 C CA . MET A 1 249 ? 3.833 -11.208 -12.328 1.00 97.12 249 MET A CA 1
ATOM 2005 C C . MET A 1 249 ? 2.440 -11.611 -12.849 1.00 97.12 249 MET A C 1
ATOM 2007 O O . MET A 1 249 ? 1.999 -12.751 -12.633 1.00 97.12 249 MET A O 1
ATOM 2011 N N . PRO A 1 250 ? 1.729 -10.704 -13.552 1.00 96.31 250 PRO A N 1
ATOM 2012 C CA . PRO A 1 250 ? 0.456 -11.027 -14.192 1.00 96.31 250 PRO A CA 1
ATOM 2013 C C . PRO A 1 250 ? 0.629 -12.156 -15.211 1.00 96.31 250 PRO A C 1
ATOM 2015 O O . PRO A 1 250 ? 1.396 -12.028 -16.172 1.00 96.31 250 PRO A O 1
ATOM 2018 N N . GLY A 1 251 ? -0.075 -13.262 -14.972 1.00 94.19 251 GLY A N 1
ATOM 2019 C CA . GLY A 1 251 ? -0.059 -14.450 -15.817 1.00 94.19 251 GLY A CA 1
ATOM 2020 C C . GLY A 1 251 ? -1.010 -14.341 -17.010 1.00 94.19 251 GLY A C 1
ATOM 2021 O O . GLY A 1 251 ? -1.506 -13.272 -17.372 1.00 94.19 251 GLY A O 1
ATOM 2022 N N . LYS A 1 252 ? -1.293 -15.480 -17.648 1.00 91.94 252 LYS A N 1
ATOM 2023 C CA . LYS A 1 252 ? -2.203 -15.540 -18.798 1.00 91.94 252 LYS A CA 1
ATOM 2024 C C . LYS A 1 252 ? -3.636 -15.147 -18.403 1.00 91.94 252 LYS A C 1
ATOM 2026 O O . LYS A 1 252 ? -4.250 -15.771 -17.538 1.00 91.94 252 LYS A O 1
ATOM 2031 N N . GLY A 1 253 ? -4.187 -14.148 -19.095 1.00 91.50 253 GLY A N 1
ATOM 2032 C CA . GLY A 1 253 ? -5.533 -13.622 -18.834 1.00 91.50 253 GLY A CA 1
ATOM 2033 C C . GLY A 1 253 ? -5.631 -12.789 -17.552 1.00 91.50 253 GLY A C 1
ATOM 2034 O O . GLY A 1 253 ? -6.724 -12.647 -17.009 1.00 91.50 253 GLY A O 1
ATOM 2035 N N . GLU A 1 254 ? -4.502 -12.290 -17.042 1.00 95.19 254 GLU A N 1
ATOM 2036 C CA . GLU A 1 254 ? -4.435 -11.353 -15.922 1.00 95.19 254 GLU A CA 1
ATOM 2037 C C . GLU A 1 254 ? -3.868 -10.007 -16.378 1.00 95.19 254 GLU A C 1
ATOM 2039 O O . GLU A 1 254 ? -2.895 -9.954 -17.131 1.00 95.19 254 GLU A O 1
ATOM 2044 N N . LEU A 1 255 ? -4.479 -8.920 -15.906 1.00 94.56 255 LEU A N 1
ATOM 2045 C CA . LEU A 1 255 ? -4.077 -7.551 -16.211 1.00 94.56 255 LEU A CA 1
ATOM 2046 C C . LEU A 1 255 ? -2.995 -7.051 -15.262 1.00 94.56 255 LEU A C 1
ATOM 2048 O O . LEU A 1 255 ? -2.061 -6.403 -15.704 1.00 94.56 255 LEU A O 1
ATOM 2052 N N . LYS A 1 256 ? -3.125 -7.311 -13.957 1.00 95.62 256 LYS A N 1
ATOM 2053 C CA . LYS A 1 256 ? -2.209 -6.789 -12.929 1.00 95.62 256 LYS A CA 1
ATOM 2054 C C . LYS A 1 256 ? -2.223 -7.645 -11.667 1.00 95.62 256 LYS A C 1
ATOM 2056 O O . LYS A 1 256 ? -3.217 -8.316 -11.379 1.00 95.62 256 LYS A O 1
ATOM 2061 N N . THR A 1 257 ? -1.147 -7.561 -10.890 1.00 96.56 257 THR A N 1
ATOM 2062 C CA . THR A 1 257 ? -1.053 -8.140 -9.541 1.00 96.56 257 THR A CA 1
ATOM 2063 C C . THR A 1 257 ? -0.783 -7.054 -8.497 1.00 96.56 257 THR A C 1
ATOM 2065 O O . THR A 1 257 ? -0.362 -5.944 -8.831 1.00 96.56 257 THR A O 1
ATOM 2068 N N . GLY A 1 258 ? -1.093 -7.317 -7.227 1.00 95.00 258 GLY A N 1
ATOM 2069 C CA . GLY A 1 258 ? -0.846 -6.381 -6.126 1.00 95.00 258 GLY A CA 1
ATOM 2070 C C . GLY A 1 258 ? -0.883 -7.054 -4.760 1.00 95.00 258 GLY A C 1
ATOM 2071 O O . GLY A 1 258 ? -1.575 -8.050 -4.575 1.00 95.00 258 GLY A O 1
ATOM 2072 N N . GLY A 1 259 ? -0.110 -6.537 -3.807 1.00 93.38 259 GLY A N 1
ATOM 2073 C CA . GLY A 1 259 ? -0.051 -7.071 -2.447 1.00 93.38 259 GLY A CA 1
ATOM 2074 C C . GLY A 1 259 ? -1.204 -6.577 -1.567 1.00 93.38 259 GLY A C 1
ATOM 2075 O O . GLY A 1 259 ? -1.617 -5.422 -1.659 1.00 93.38 259 GLY A O 1
ATOM 2076 N N . ASN A 1 260 ? -1.696 -7.435 -0.672 1.00 92.25 260 ASN A N 1
ATOM 2077 C CA . ASN A 1 260 ? -2.702 -7.066 0.329 1.00 92.25 260 ASN A CA 1
ATOM 2078 C C . ASN A 1 260 ? -2.104 -6.997 1.733 1.00 92.25 260 ASN A C 1
ATOM 2080 O O . ASN A 1 260 ? -2.262 -5.992 2.416 1.00 92.25 260 ASN A O 1
ATOM 2084 N N . CYS A 1 261 ? -1.445 -8.059 2.191 1.00 94.31 261 CYS A N 1
ATOM 2085 C CA . CYS A 1 261 ? -0.807 -8.080 3.504 1.00 94.31 261 CYS A CA 1
ATOM 2086 C C . CYS A 1 261 ? 0.286 -9.142 3.577 1.00 94.31 261 CYS A C 1
ATOM 2088 O O . CYS A 1 261 ? 0.320 -10.079 2.779 1.00 94.31 261 CYS A O 1
ATOM 2090 N N . VAL A 1 262 ? 1.157 -8.997 4.572 1.00 95.12 262 VAL A N 1
ATOM 2091 C CA . VAL A 1 262 ? 2.169 -9.986 4.935 1.00 95.12 262 VAL A CA 1
ATOM 2092 C C . VAL A 1 262 ? 1.899 -10.478 6.350 1.00 95.12 262 VAL A C 1
ATOM 2094 O O . VAL A 1 262 ? 1.552 -9.700 7.238 1.00 95.12 262 VAL A O 1
ATOM 2097 N N . ILE A 1 263 ? 2.066 -11.783 6.553 1.00 93.69 263 ILE A N 1
ATOM 2098 C CA . ILE A 1 263 ? 1.955 -12.441 7.852 1.00 93.69 263 ILE A CA 1
ATOM 2099 C C . ILE A 1 263 ? 3.267 -13.195 8.109 1.00 93.69 263 ILE A C 1
ATOM 2101 O O . ILE A 1 263 ? 3.584 -14.113 7.350 1.00 93.69 263 ILE A O 1
ATOM 2105 N N . PRO A 1 264 ? 4.037 -12.859 9.159 1.00 93.44 264 PRO A N 1
ATOM 2106 C CA . PRO A 1 264 ? 5.190 -13.661 9.554 1.00 93.44 264 PRO A CA 1
ATOM 2107 C C . PRO A 1 264 ? 4.730 -15.062 9.975 1.00 93.44 264 PRO A C 1
ATOM 2109 O O . PRO A 1 264 ? 3.903 -15.196 10.878 1.00 93.44 264 PRO A O 1
ATOM 2112 N N . ILE A 1 265 ? 5.256 -16.106 9.330 1.00 94.75 265 ILE A N 1
ATOM 2113 C CA . ILE A 1 265 ? 4.947 -17.508 9.673 1.00 94.75 265 ILE A CA 1
ATOM 2114 C C . ILE A 1 265 ? 6.124 -18.200 10.370 1.00 94.75 265 ILE A C 1
ATOM 2116 O O . ILE A 1 265 ? 5.923 -19.128 11.152 1.00 94.75 265 ILE A O 1
ATOM 2120 N N . SER A 1 266 ? 7.349 -17.715 10.156 1.00 93.06 266 SER A N 1
ATOM 2121 C CA . SER A 1 266 ? 8.541 -18.116 10.905 1.00 93.06 266 SER A CA 1
ATOM 2122 C C . SER A 1 266 ? 9.542 -16.955 10.984 1.00 93.06 266 SER A C 1
ATOM 2124 O O . SER A 1 266 ? 9.282 -15.858 10.500 1.00 93.06 266 SER A O 1
ATOM 2126 N N . LYS A 1 267 ? 10.722 -17.174 11.585 1.00 87.94 267 LYS A N 1
ATOM 2127 C CA . LYS A 1 267 ? 11.788 -16.150 11.639 1.00 87.94 267 LYS A CA 1
ATOM 2128 C C . LYS A 1 267 ? 12.332 -15.753 10.259 1.00 87.94 267 LYS A C 1
ATOM 2130 O O . LYS A 1 267 ? 13.081 -14.785 10.173 1.00 87.94 267 LYS A O 1
ATOM 2135 N N . ARG A 1 268 ? 12.069 -16.552 9.222 1.00 92.44 268 ARG A N 1
ATOM 2136 C CA . ARG A 1 268 ? 12.634 -16.371 7.876 1.00 92.44 268 ARG A CA 1
ATOM 2137 C C . ARG A 1 268 ? 11.607 -16.515 6.763 1.00 92.44 268 ARG A C 1
ATOM 2139 O O . ARG A 1 268 ? 11.991 -16.410 5.606 1.00 92.44 268 ARG A O 1
ATOM 2146 N N . GLU A 1 269 ? 10.348 -16.768 7.096 1.00 96.31 269 GLU A N 1
ATOM 2147 C CA . GLU A 1 269 ? 9.298 -17.013 6.117 1.00 96.31 269 GLU A CA 1
ATOM 2148 C C . GLU A 1 269 ? 8.088 -16.143 6.417 1.00 96.31 269 GLU A C 1
ATOM 2150 O O . GLU A 1 269 ? 7.663 -15.981 7.569 1.00 96.31 269 GLU A O 1
ATOM 2155 N N . TYR A 1 270 ? 7.527 -15.618 5.340 1.00 96.69 270 TYR A N 1
ATOM 2156 C CA . TYR A 1 270 ? 6.464 -14.638 5.347 1.00 96.69 270 TYR A CA 1
ATOM 2157 C C . TYR A 1 270 ? 5.398 -15.079 4.350 1.00 96.69 270 TYR A C 1
ATOM 2159 O O . TYR A 1 270 ? 5.690 -15.356 3.190 1.00 96.69 270 TYR A O 1
ATOM 2167 N N . LEU A 1 271 ? 4.150 -15.155 4.798 1.00 96.69 271 LEU A N 1
ATOM 2168 C CA . LEU A 1 271 ? 3.012 -15.405 3.928 1.00 96.69 271 LEU A CA 1
ATOM 2169 C C . LEU A 1 271 ? 2.541 -14.070 3.347 1.00 96.69 271 LEU A C 1
ATOM 2171 O O . LEU A 1 271 ? 1.964 -13.251 4.063 1.00 96.69 271 LEU A O 1
ATOM 2175 N N . LEU A 1 272 ? 2.774 -13.860 2.055 1.00 96.88 272 LEU A N 1
ATOM 2176 C CA . LEU A 1 272 ? 2.215 -12.746 1.301 1.00 96.88 272 LEU A CA 1
ATOM 2177 C C . LEU A 1 272 ? 0.827 -13.137 0.794 1.00 96.88 272 LEU A C 1
ATOM 2179 O O . LEU A 1 272 ? 0.692 -14.029 -0.044 1.00 96.88 272 LEU A O 1
ATOM 2183 N N . ILE A 1 273 ? -0.204 -12.434 1.255 1.00 95.50 273 ILE A N 1
ATOM 2184 C CA . ILE A 1 273 ? -1.526 -12.462 0.633 1.00 95.50 273 ILE A CA 1
ATOM 2185 C C . ILE A 1 273 ? -1.552 -11.374 -0.433 1.00 95.50 273 ILE A C 1
ATOM 2187 O O . ILE A 1 273 ? -1.322 -10.197 -0.146 1.00 95.50 273 ILE A O 1
ATOM 2191 N N . TYR A 1 274 ? -1.846 -11.759 -1.667 1.00 96.12 274 TYR A N 1
ATOM 2192 C CA . TYR A 1 274 ? -1.857 -10.864 -2.818 1.00 96.12 274 TYR A CA 1
ATOM 2193 C C . TYR A 1 274 ? -3.111 -11.084 -3.660 1.00 96.12 274 TYR A C 1
ATOM 2195 O O . TYR A 1 274 ? -3.840 -12.059 -3.477 1.00 96.12 274 TYR A O 1
ATOM 2203 N N . HIS A 1 275 ? -3.385 -10.162 -4.573 1.00 95.38 275 HIS A N 1
ATOM 2204 C CA . HIS A 1 275 ? -4.476 -10.268 -5.523 1.00 95.38 275 HIS A CA 1
ATOM 2205 C C . HIS A 1 275 ? -3.966 -10.245 -6.964 1.00 95.38 275 HIS A C 1
ATOM 2207 O O . HIS A 1 275 ? -2.943 -9.628 -7.273 1.00 95.38 275 HIS A O 1
ATOM 2213 N N . THR A 1 276 ? -4.719 -10.881 -7.857 1.00 95.75 276 THR A N 1
ATOM 2214 C CA . THR A 1 276 ? -4.639 -10.640 -9.300 1.00 95.75 276 THR A CA 1
ATOM 2215 C C . THR A 1 276 ? -5.964 -10.084 -9.797 1.00 95.75 276 THR A C 1
ATOM 2217 O O . THR A 1 276 ? -7.016 -10.318 -9.197 1.00 95.75 276 THR A O 1
ATOM 2220 N N . VAL A 1 277 ? -5.904 -9.306 -10.871 1.00 95.19 277 VAL A N 1
ATOM 2221 C CA . VAL A 1 277 ? -7.075 -8.770 -11.567 1.00 95.19 277 VAL A CA 1
ATOM 2222 C C . VAL A 1 277 ? -7.069 -9.359 -12.964 1.00 95.19 277 VAL A C 1
ATOM 2224 O O . VAL A 1 277 ? -6.059 -9.242 -13.660 1.00 95.19 277 VAL A O 1
ATOM 2227 N N . ASP A 1 278 ? -8.152 -10.023 -13.360 1.00 92.81 278 ASP A N 1
ATOM 2228 C CA . ASP A 1 278 ? -8.263 -10.563 -14.716 1.00 92.81 278 ASP A CA 1
ATOM 2229 C C . ASP A 1 278 ? -8.720 -9.520 -15.740 1.00 92.81 278 ASP A C 1
ATOM 2231 O O . ASP A 1 278 ? -9.010 -8.372 -15.408 1.00 92.81 278 ASP A O 1
ATOM 2235 N N . GLU A 1 279 ? -8.770 -9.933 -17.003 1.00 90.69 279 GLU A N 1
ATOM 2236 C CA . GLU A 1 279 ? -9.259 -9.122 -18.126 1.00 90.69 279 GLU A CA 1
ATOM 2237 C C . GLU A 1 279 ? -10.725 -8.665 -17.996 1.00 90.69 279 GLU A C 1
ATOM 2239 O O . GLU A 1 279 ? -11.147 -7.764 -18.715 1.00 90.69 279 GLU A O 1
ATOM 2244 N N . PHE A 1 280 ? -11.487 -9.246 -17.064 1.00 91.94 280 PHE A N 1
ATOM 2245 C CA . PHE A 1 280 ? -12.866 -8.878 -16.734 1.00 91.94 280 PHE A CA 1
ATOM 2246 C C . PHE A 1 280 ? -12.956 -8.059 -15.437 1.00 91.94 280 PHE A C 1
ATOM 2248 O O . PHE A 1 280 ? -14.035 -7.935 -14.860 1.00 91.94 280 PHE A O 1
ATOM 2255 N N . GLU A 1 281 ? -11.824 -7.537 -14.955 1.00 90.62 281 GLU A N 1
ATOM 2256 C CA . GLU A 1 281 ? -11.695 -6.769 -13.713 1.00 90.62 281 GLU A CA 1
ATOM 2257 C C . GLU A 1 281 ? -12.073 -7.543 -12.437 1.00 90.62 281 GLU A C 1
ATOM 2259 O O . GLU A 1 281 ? -12.296 -6.957 -11.375 1.00 90.62 281 GLU A O 1
ATOM 2264 N N . VAL A 1 282 ? -12.096 -8.878 -12.496 1.00 92.38 282 VAL A N 1
ATOM 2265 C CA . VAL A 1 282 ? -12.386 -9.719 -11.334 1.00 92.38 282 VAL A CA 1
ATOM 2266 C C . VAL A 1 282 ? -11.135 -9.861 -10.478 1.00 92.38 282 VAL A C 1
ATOM 2268 O O . VAL A 1 282 ? -10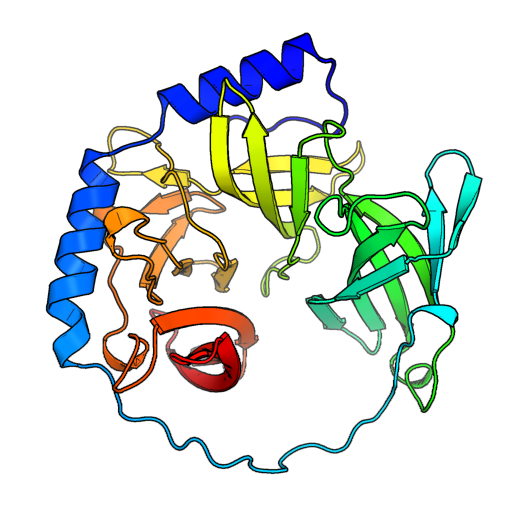.120 -10.420 -10.906 1.00 92.38 282 VAL A O 1
ATOM 2271 N N . TYR A 1 283 ? -11.247 -9.416 -9.229 1.00 93.00 283 TYR A N 1
ATOM 2272 C CA . TYR A 1 283 ? -10.217 -9.577 -8.211 1.00 93.00 283 TYR A CA 1
ATOM 2273 C C . TYR A 1 283 ? -10.239 -10.998 -7.644 1.00 93.00 283 TYR A C 1
ATOM 2275 O O . TYR A 1 283 ? -11.267 -11.475 -7.162 1.00 93.00 283 TYR A O 1
ATOM 2283 N N . ARG A 1 284 ? -9.087 -11.670 -7.668 1.00 92.69 284 ARG A N 1
ATOM 2284 C CA . ARG A 1 284 ? -8.877 -12.979 -7.031 1.00 92.69 284 ARG A CA 1
ATOM 2285 C C . ARG A 1 284 ? -7.742 -12.890 -6.032 1.00 92.69 284 ARG A C 1
ATOM 2287 O O . ARG A 1 284 ? -6.708 -12.309 -6.342 1.00 92.69 284 ARG A O 1
ATOM 2294 N N . CYS A 1 285 ? -7.930 -13.483 -4.859 1.00 92.38 285 CYS A N 1
ATOM 2295 C CA . CYS A 1 285 ? -6.919 -13.522 -3.807 1.00 92.38 285 CYS A CA 1
ATOM 2296 C C . CYS A 1 285 ? -6.117 -14.822 -3.872 1.00 92.38 285 CYS A C 1
ATOM 2298 O O . CYS A 1 285 ? -6.680 -15.902 -4.042 1.00 92.38 285 CYS A O 1
ATOM 2300 N N . TYR A 1 286 ? -4.810 -14.702 -3.677 1.00 93.75 286 TYR A N 1
ATOM 2301 C CA . TYR A 1 286 ? -3.849 -15.794 -3.647 1.00 93.75 286 TYR A CA 1
ATOM 2302 C C . TYR A 1 286 ? -2.878 -15.597 -2.483 1.00 93.75 286 TYR A C 1
ATOM 2304 O O . TYR A 1 286 ? -2.838 -14.539 -1.850 1.00 93.75 286 TYR A O 1
ATOM 2312 N N . ALA A 1 287 ? -2.080 -16.625 -2.216 1.00 93.94 287 ALA A N 1
ATOM 2313 C CA . ALA A 1 287 ? -1.025 -16.582 -1.220 1.00 93.94 287 ALA A CA 1
ATOM 2314 C C . ALA A 1 287 ? 0.300 -17.068 -1.817 1.00 93.94 287 ALA A C 1
ATOM 2316 O O . ALA A 1 287 ? 0.309 -17.943 -2.684 1.00 93.94 287 ALA A O 1
ATOM 2317 N N . ALA A 1 288 ? 1.405 -16.496 -1.351 1.00 95.75 288 ALA A N 1
ATOM 2318 C CA . ALA A 1 288 ? 2.765 -16.918 -1.658 1.00 95.75 288 ALA A CA 1
ATOM 2319 C C . ALA A 1 288 ? 3.585 -16.959 -0.365 1.00 95.75 288 ALA A C 1
ATOM 2321 O O . ALA A 1 288 ? 3.359 -16.153 0.536 1.00 95.75 288 ALA A O 1
ATOM 2322 N N . ILE A 1 289 ? 4.523 -17.900 -0.270 1.00 96.81 289 ILE A N 1
ATOM 2323 C CA . ILE A 1 289 ? 5.494 -17.939 0.824 1.00 96.81 289 ILE A CA 1
ATOM 2324 C C . ILE A 1 289 ? 6.778 -17.314 0.299 1.00 96.81 289 ILE A C 1
ATOM 2326 O O . ILE A 1 289 ? 7.346 -17.801 -0.675 1.00 96.81 289 ILE A O 1
ATOM 2330 N N . LEU A 1 290 ? 7.194 -16.236 0.949 1.00 96.69 290 LEU A N 1
ATOM 2331 C CA . LEU A 1 290 ? 8.421 -15.506 0.676 1.00 96.69 290 LEU A CA 1
ATOM 2332 C C . LEU A 1 290 ? 9.435 -15.793 1.778 1.00 96.69 290 LEU A C 1
ATOM 2334 O O . LEU A 1 290 ? 9.061 -16.001 2.939 1.00 96.69 290 LEU A O 1
ATOM 2338 N N . ASN A 1 291 ? 10.717 -15.795 1.425 1.00 95.44 291 ASN A N 1
ATOM 2339 C CA . ASN A 1 291 ? 11.774 -15.853 2.430 1.00 95.44 291 ASN A CA 1
ATOM 2340 C C . ASN A 1 291 ? 12.050 -14.432 2.983 1.00 95.44 291 ASN A C 1
ATOM 2342 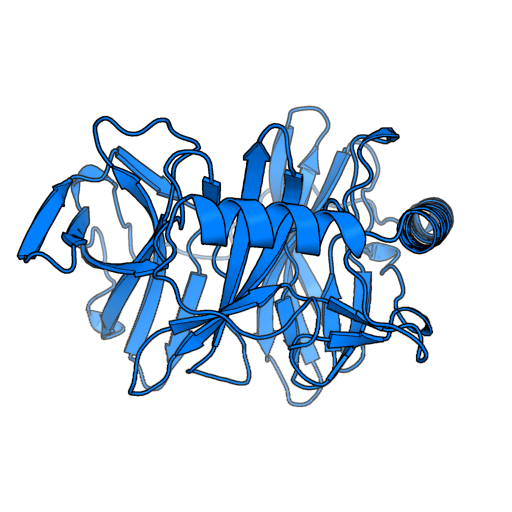O O . ASN A 1 291 ? 11.354 -13.471 2.655 1.00 95.44 291 ASN A O 1
ATOM 2346 N N . SER A 1 292 ? 13.050 -14.261 3.852 1.00 91.69 292 SER A N 1
ATOM 2347 C CA . SER A 1 292 ? 13.349 -12.949 4.453 1.00 91.69 292 SER A CA 1
ATOM 2348 C C . SER A 1 292 ? 13.860 -11.881 3.479 1.00 91.69 292 SER A C 1
ATOM 2350 O O . SER A 1 292 ? 13.936 -10.717 3.867 1.00 91.69 292 SER A O 1
ATOM 2352 N N . GLU A 1 293 ? 14.235 -12.276 2.268 1.00 92.44 293 GLU A N 1
ATOM 2353 C CA . GLU A 1 293 ? 14.757 -11.443 1.179 1.00 92.44 293 GLU A CA 1
ATOM 2354 C C . GLU A 1 293 ? 13.731 -11.268 0.040 1.00 92.44 293 GLU A C 1
ATOM 2356 O O . GLU A 1 293 ? 14.013 -10.558 -0.922 1.00 92.44 293 GLU A O 1
ATOM 2361 N N . GLY A 1 294 ? 12.531 -11.852 0.176 1.00 84.00 294 GLY A N 1
ATOM 2362 C CA . GLY A 1 294 ? 11.521 -11.926 -0.884 1.00 84.00 294 GLY A CA 1
ATOM 2363 C C . GLY A 1 294 ? 11.576 -13.263 -1.598 1.00 84.00 294 GLY A C 1
ATOM 2364 O O . GLY A 1 294 ? 12.413 -13.414 -2.509 1.00 84.00 294 GLY A O 1
#

Foldseek 3Di:
DPLFDWDALADDPVRVLSNLLSQVVQADPPLVVVVVVLLVVLLVLEDDDDPDDDCPDDQFADEDQQLEWEAEPVRDIFRFPDWDQWEWDADPQKIKIWIFTHTVVADPQQTAIWIDMDRNVQRGYYHRYYIYGAGHDSDSQKGWARWADAPADPQKIKIWIAHDDPSAGAIFIWIWGHDPVGTIIGTQWEDQPPDIGDHRYKPQWYDLHQFKIWTWGADVVLREIWIWMATDHPSYGHSVGIHTDSHGAAHPQWRYKHWSYWDDPDPFKIKTWIWTQGPVRDIDIDIDIDTNRD

Secondary structure (DSSP, 8-state):
--TT--EES---HHHHHHHHHHHHHTB-HHHHHHHHHHHHHHGGGPPPPP-S--------EEEEEEEEEEE-TTS-EEEEEEEEEEEEEEETTEEEEEEEEEETTS-TT--EEEEEEEETTT-SEEEEEEEEEEE--SSTTEEEEEEEE-SS-SSEEEEEEEEESSS-EEEEEEEEEEETTEEEEEE-EEE-SS-EEB-SBB-S-EESSSSEEEE-BEETTTTEE--EEEEEETTEEETTT-EE-GGGS--TTEEEEEEEEEEE-SSSEEEEEEEEEETT--EEEEEEEEETT-

pLDDT: mean 91.74, std 7.69, range [46.56, 98.38]

Radius of gyration: 18.9 Å; chains: 1; bounding box: 48×50×43 Å

Sequence (294 aa):
MGVLDEFTVRSSVEEFSSLCVRLSSVMSRVWEERFREEFLRSRSGALERAKRPIDVFSSRAFILPDRIRVEFPAGTSVIVSTVSNPALRVKNRKVTIYLRVSTLGSWFGRTFISIVEFDFDELKGVVDVEARMLIPALMPFECVEDPRVDVDSEDVLYHVRGFYTKWLNATLTFVAKFTHDGILLRPVAFSDGSEEFILRDFRDTFPLNSRMMTLRPYFRDLETGGIFVGPREGEVVDAGEVKPIPELMPGKGELKTGGNCVIPISKREYLLIYHTVDEFEVYRCYAAILNSEG